Protein AF-0000000079820565 (afdb_homodimer)

Secondary structure (DSSP, 8-state):
--EEEEE--BSSTTHHHHHHHHHHHTTPPP-EEEEEEETTEEEEEEEESSHHHHHHHHHHTT--EEEEE--EEEE--SSTTHHHHHHHHHHHTTPPEEEEEEETTTEEEEEES-HHHHHHHHT-B-/--EEEEE--BS-TTHHHHHHHHHHHTTPPP-EEEEEEETTEEEEEEEESSHHHHHHHHHHTT--EEEEE--EEEE--SSTTHHHHHHHHHHHTTPPEEEEEEETTTEEEEEES-HHHHHHHHT-B-

Solvent-accessible surface area (backbone atoms only — not comparable to full-atom values): 12385 Å² total; per-residue (Å²): 93,48,26,38,33,33,28,56,40,69,59,54,58,39,52,64,13,50,55,25,40,44,31,21,76,68,65,38,48,77,40,25,36,31,34,40,55,59,95,65,25,28,44,34,40,36,32,29,56,48,41,70,62,46,50,53,46,42,47,74,66,70,44,46,72,74,45,74,36,77,50,29,36,32,81,41,63,95,51,48,29,36,60,7,55,58,34,36,56,39,23,76,70,68,40,38,75,45,29,36,24,25,29,62,89,48,22,36,39,31,35,48,82,48,47,70,63,49,20,68,72,70,67,30,51,99,92,48,25,38,34,33,31,56,40,71,60,53,57,41,52,65,12,49,54,26,38,44,30,20,77,69,66,37,48,77,40,26,37,30,35,40,56,58,97,65,27,28,45,35,39,37,31,30,58,49,42,70,63,46,49,52,47,41,48,73,66,69,46,46,73,74,46,76,36,76,48,29,35,32,82,41,65,96,50,47,29,36,59,7,55,57,34,37,56,40,22,76,71,69,38,38,76,45,29,35,24,24,30,62,90,46,22,37,38,32,34,47,84,48,47,71,61,48,20,69,71,69,68,30,52,100

Radius of gyration: 16.86 Å; Cα contacts (8 Å, |Δi|>4): 649; chains: 2; bounding box: 39×44×36 Å

Structure (mmCIF, N/CA/C/O backbone):
data_AF-0000000079820565-model_v1
#
loop_
_entity.id
_entity.type
_entity.pdbx_description
1 polymer 'ACT domain-containing protein'
#
loop_
_atom_site.group_PDB
_atom_site.id
_atom_site.type_symbol
_atom_site.label_atom_id
_atom_site.label_alt_id
_atom_site.label_comp_id
_atom_site.label_asym_id
_atom_site.label_entity_id
_atom_site.label_seq_id
_atom_site.pdbx_PDB_ins_code
_atom_site.Cartn_x
_atom_site.Cartn_y
_atom_site.Cartn_z
_atom_site.occupancy
_atom_site.B_iso_or_equiv
_atom_site.auth_seq_id
_atom_site.auth_comp_id
_atom_site.auth_asym_id
_atom_site.auth_atom_id
_atom_site.pdbx_PDB_model_num
ATOM 1 N N . MET A 1 1 ? -19.625 -4.477 -4.727 1 77.81 1 MET A N 1
ATOM 2 C CA . MET A 1 1 ? -19.109 -3.586 -3.693 1 77.81 1 MET A CA 1
ATOM 3 C C . MET A 1 1 ? -17.625 -3.838 -3.449 1 77.81 1 MET A C 1
ATOM 5 O O . MET A 1 1 ? -17.188 -4.988 -3.398 1 77.81 1 MET A O 1
ATOM 9 N N . HIS A 1 2 ? -16.812 -2.766 -3.336 1 89 2 HIS A N 1
ATOM 10 C CA . HIS A 1 2 ? -15.375 -2.898 -3.109 1 89 2 HIS A CA 1
ATOM 11 C C . HIS A 1 2 ? -15.078 -3.23 -1.652 1 89 2 HIS A C 1
ATOM 13 O O . HIS A 1 2 ? -15.711 -2.688 -0.745 1 89 2 HIS A O 1
ATOM 19 N N . LYS A 1 3 ? -14.312 -4.219 -1.424 1 93.94 3 LYS A N 1
ATOM 20 C CA . LYS A 1 3 ? -13.805 -4.531 -0.091 1 93.94 3 LYS A CA 1
ATOM 21 C C . LYS A 1 3 ? -12.281 -4.629 -0.093 1 93.94 3 LYS A C 1
ATOM 23 O O . LYS A 1 3 ? -11.672 -4.965 -1.112 1 93.94 3 LYS A O 1
ATOM 28 N N . ASP A 1 4 ? -11.734 -4.266 0.993 1 97.25 4 ASP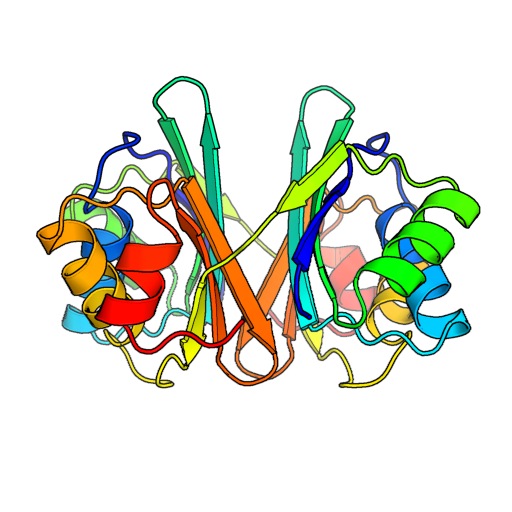 A N 1
ATOM 29 C CA . ASP A 1 4 ? -10.344 -4.605 1.291 1 97.25 4 ASP A CA 1
ATOM 30 C C . ASP A 1 4 ? -10.25 -5.965 1.979 1 97.25 4 ASP A C 1
ATOM 32 O O . ASP A 1 4 ? -10.719 -6.129 3.109 1 97.25 4 ASP A O 1
ATOM 36 N N . PHE A 1 5 ? -9.711 -6.938 1.292 1 98.38 5 PHE A N 1
ATOM 37 C CA . PHE A 1 5 ? -9.453 -8.227 1.926 1 98.38 5 PHE A CA 1
ATOM 38 C C . PHE A 1 5 ? -8.086 -8.234 2.598 1 98.38 5 PHE A C 1
ATOM 40 O O . PHE A 1 5 ? -7.117 -7.707 2.047 1 98.38 5 PHE A O 1
ATOM 47 N N . VAL A 1 6 ? -8 -8.836 3.752 1 98.44 6 VAL A N 1
ATOM 48 C CA . VAL A 1 6 ? -6.738 -9.023 4.461 1 98.44 6 VAL A CA 1
ATOM 49 C C . VAL A 1 6 ? -6.324 -10.492 4.402 1 98.44 6 VAL A C 1
ATOM 51 O O . VAL A 1 6 ? -7.047 -11.367 4.887 1 98.44 6 VAL A O 1
ATOM 54 N N . LEU A 1 7 ? -5.219 -10.734 3.773 1 98.69 7 LEU A N 1
ATOM 55 C CA . LEU A 1 7 ? -4.656 -12.078 3.701 1 98.69 7 LEU A CA 1
ATOM 56 C C . LEU A 1 7 ? -3.432 -12.203 4.605 1 98.69 7 LEU A C 1
ATOM 58 O O . LEU A 1 7 ? -2.635 -11.266 4.707 1 98.69 7 LEU A O 1
ATOM 62 N N . ILE A 1 8 ? -3.266 -13.391 5.199 1 98.44 8 ILE A N 1
ATOM 63 C CA . ILE A 1 8 ? -2.092 -13.648 6.027 1 98.44 8 ILE A CA 1
ATOM 64 C C . ILE A 1 8 ? -1.368 -14.898 5.523 1 98.44 8 ILE A C 1
ATOM 66 O O . ILE A 1 8 ? -1.428 -15.953 6.152 1 98.44 8 ILE A O 1
ATOM 70 N N . PRO A 1 9 ? -0.696 -14.742 4.473 1 98.19 9 PRO A N 1
ATOM 71 C CA . PRO A 1 9 ? 0.025 -15.898 3.924 1 98.19 9 PRO A CA 1
ATOM 72 C C . PRO A 1 9 ? 1.363 -16.141 4.617 1 98.19 9 PRO A C 1
ATOM 74 O O . PRO A 1 9 ? 1.818 -15.305 5.402 1 98.19 9 PRO A O 1
ATOM 77 N N . ASP A 1 10 ? 1.925 -17.344 4.328 1 97.44 10 ASP A N 1
ATOM 78 C CA . ASP A 1 10 ? 3.326 -17.547 4.68 1 97.44 10 ASP A CA 1
ATOM 79 C C . ASP A 1 10 ? 4.234 -16.625 3.865 1 97.44 10 ASP A C 1
ATOM 81 O O . ASP A 1 10 ? 3.908 -16.266 2.734 1 97.44 10 ASP A O 1
ATOM 85 N N . ASP A 1 11 ? 5.293 -16.266 4.5 1 97.56 11 ASP A N 1
ATOM 86 C CA . ASP A 1 11 ? 6.273 -15.406 3.84 1 97.56 11 ASP A CA 1
ATOM 87 C C . ASP A 1 11 ? 7.234 -16.234 2.979 1 97.56 11 ASP A C 1
ATOM 89 O O . ASP A 1 11 ? 8.32 -16.594 3.432 1 97.56 11 ASP A O 1
ATOM 93 N N . GLN A 1 12 ? 6.898 -16.453 1.73 1 96.81 12 GLN A N 1
ATOM 94 C CA . GLN A 1 12 ? 7.688 -17.25 0.792 1 96.81 12 GLN A CA 1
ATOM 95 C C . GLN A 1 12 ? 7.504 -16.75 -0.638 1 96.81 12 GLN A C 1
ATOM 97 O O . GLN A 1 12 ? 6.453 -16.203 -0.98 1 96.81 12 GLN A O 1
ATOM 102 N N . PRO A 1 13 ? 8.5 -16.969 -1.452 1 97.56 13 PRO A N 1
ATOM 103 C CA . PRO A 1 13 ? 8.344 -16.578 -2.857 1 97.56 13 PRO A CA 1
ATOM 104 C C . PRO A 1 13 ? 7.125 -17.234 -3.512 1 97.56 13 PRO A C 1
ATOM 106 O O . PRO A 1 13 ? 6.824 -18.406 -3.248 1 97.56 13 PRO A O 1
ATOM 109 N N . GLY A 1 14 ? 6.371 -16.406 -4.305 1 97.88 14 GLY A N 1
ATOM 110 C CA . GLY A 1 14 ? 5.312 -16.984 -5.109 1 97.88 14 GLY A CA 1
ATOM 111 C C . GLY A 1 14 ? 3.924 -16.656 -4.605 1 97.88 14 GLY A C 1
ATOM 112 O O . GLY A 1 14 ? 2.936 -16.844 -5.32 1 97.88 14 GLY A O 1
ATOM 113 N N . VAL A 1 15 ? 3.809 -16.156 -3.4 1 97.94 15 VAL A N 1
ATOM 114 C CA . VAL A 1 15 ? 2.502 -15.883 -2.809 1 97.94 15 VAL A CA 1
ATOM 115 C C . VAL A 1 15 ? 1.804 -14.773 -3.59 1 97.94 15 VAL A C 1
ATOM 117 O O . VAL A 1 15 ? 0.628 -14.898 -3.943 1 97.94 15 VAL A O 1
ATOM 120 N N . MET A 1 16 ? 2.514 -13.695 -3.891 1 98.5 16 MET A N 1
ATOM 121 C CA . MET A 1 16 ? 1.927 -12.586 -4.641 1 98.5 16 MET A CA 1
ATOM 122 C C . MET A 1 16 ? 1.57 -13.016 -6.059 1 98.5 16 MET A C 1
ATOM 124 O O . MET A 1 16 ? 0.584 -12.539 -6.625 1 98.5 16 MET A O 1
ATOM 128 N N . ALA A 1 17 ? 2.398 -13.859 -6.613 1 98.62 17 ALA A N 1
ATOM 129 C CA . ALA A 1 17 ? 2.078 -14.422 -7.918 1 98.62 17 ALA A CA 1
ATOM 130 C C . ALA A 1 17 ? 0.77 -15.211 -7.871 1 98.62 17 ALA A C 1
ATOM 132 O O . ALA A 1 17 ? -0.096 -1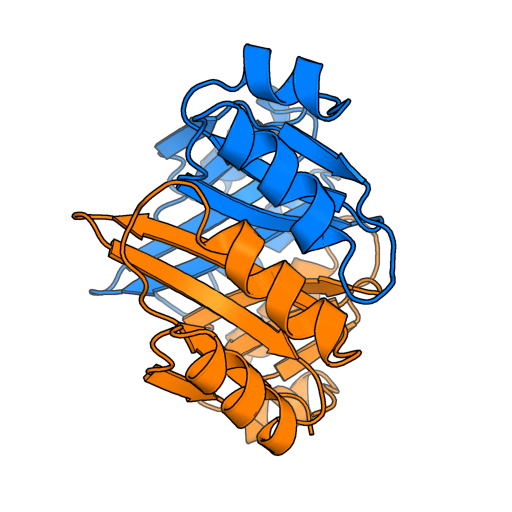5.031 -8.734 1 98.62 17 ALA A O 1
ATOM 133 N N . ARG A 1 18 ? 0.643 -16.047 -6.887 1 98.56 18 ARG A N 1
ATOM 134 C CA . ARG A 1 18 ? -0.561 -16.844 -6.719 1 98.56 18 ARG A CA 1
ATOM 135 C C . ARG A 1 18 ? -1.797 -15.969 -6.574 1 98.56 18 ARG A C 1
ATOM 137 O O . ARG A 1 18 ? -2.838 -16.25 -7.172 1 98.56 18 ARG A O 1
ATOM 144 N N . LEU A 1 19 ? -1.719 -14.93 -5.766 1 98.62 19 LEU A N 1
ATOM 145 C CA . LEU A 1 19 ? -2.803 -13.969 -5.582 1 98.62 19 LEU A CA 1
ATOM 146 C C . LEU A 1 19 ? -3.221 -13.359 -6.914 1 98.62 19 LEU A C 1
ATOM 148 O O . LEU A 1 19 ? -4.398 -13.391 -7.273 1 98.62 19 LEU A O 1
ATOM 152 N N . GLY A 1 20 ? -2.227 -12.812 -7.633 1 98.62 20 GLY A N 1
ATOM 153 C CA . GLY A 1 20 ? -2.523 -12.164 -8.906 1 98.62 20 GLY A CA 1
ATOM 154 C C . GLY A 1 20 ? -3.047 -13.133 -9.953 1 98.62 20 GLY A C 1
ATOM 155 O O . GLY A 1 20 ? -3.951 -12.789 -10.719 1 98.62 20 GLY A O 1
ATOM 156 N N . GLU A 1 21 ? -2.475 -14.281 -10 1 98.69 21 GLU A N 1
ATOM 157 C CA . GLU A 1 21 ? -2.881 -15.297 -10.969 1 98.69 21 GLU A CA 1
ATOM 158 C C . GLU A 1 21 ? -4.301 -15.781 -10.695 1 98.69 21 GLU A C 1
ATOM 160 O O . GLU A 1 21 ? -5.09 -15.977 -11.625 1 98.69 21 GLU A O 1
ATOM 165 N N . ALA A 1 22 ? -4.621 -16.031 -9.461 1 98.62 22 ALA A N 1
ATOM 166 C CA . ALA A 1 22 ? -5.969 -16.453 -9.086 1 98.62 22 ALA A CA 1
ATOM 167 C C . ALA A 1 22 ? -7.004 -15.414 -9.508 1 98.62 22 ALA A C 1
ATOM 169 O O . ALA A 1 22 ? -8.031 -15.75 -10.102 1 98.62 22 ALA A O 1
ATOM 170 N N . CYS A 1 23 ? -6.742 -14.188 -9.211 1 98.31 23 CYS A N 1
ATOM 171 C CA . CYS A 1 23 ? -7.652 -13.117 -9.602 1 98.31 23 CYS A CA 1
ATOM 172 C C . CYS A 1 23 ? -7.758 -13.016 -11.117 1 98.31 23 CYS A C 1
ATOM 174 O O . CYS A 1 23 ? -8.852 -12.867 -11.664 1 98.31 23 CYS A O 1
ATOM 176 N N . GLY A 1 24 ? -6.609 -13.102 -11.758 1 98.31 24 GLY A N 1
ATOM 177 C CA . GLY A 1 24 ? -6.602 -13.055 -13.211 1 98.31 24 GLY A CA 1
ATOM 178 C C . GLY A 1 24 ? -7.445 -14.148 -13.852 1 98.31 24 GLY A C 1
ATOM 179 O O . GLY A 1 24 ? -8.227 -13.875 -14.758 1 98.31 24 GLY A O 1
ATOM 180 N N . ALA A 1 25 ? -7.34 -15.312 -13.414 1 98.44 25 ALA A N 1
ATOM 181 C CA . ALA A 1 25 ? -8.07 -16.453 -13.953 1 98.44 25 ALA A CA 1
ATOM 182 C C . ALA A 1 25 ? -9.578 -16.281 -13.781 1 98.44 25 ALA A C 1
ATOM 184 O O . ALA A 1 25 ? -10.367 -16.797 -14.578 1 98.44 25 ALA A O 1
ATOM 185 N N . ALA A 1 26 ? -9.953 -15.562 -12.758 1 98.12 26 ALA A N 1
ATOM 186 C CA . ALA A 1 26 ? -11.367 -15.336 -12.461 1 98.12 26 ALA A CA 1
ATOM 187 C C . ALA A 1 26 ? -11.844 -14.016 -13.047 1 98.12 26 ALA A C 1
ATOM 189 O O . ALA A 1 26 ? -12.969 -13.578 -12.789 1 98.12 26 ALA A O 1
ATOM 190 N N . ASP A 1 27 ? -10.961 -13.312 -13.75 1 97.81 27 ASP A N 1
ATOM 191 C CA . ASP A 1 27 ? -11.25 -12.023 -14.383 1 97.81 27 ASP A CA 1
ATOM 192 C C . ASP A 1 27 ? -11.562 -10.953 -13.344 1 97.81 27 ASP A C 1
ATOM 194 O O . ASP A 1 27 ? -12.453 -10.133 -13.547 1 97.81 27 ASP A O 1
ATOM 198 N N . ILE A 1 28 ? -10.945 -11.078 -12.25 1 97.06 28 ILE A N 1
ATOM 199 C CA . ILE A 1 28 ? -11.062 -10.078 -11.195 1 97.06 28 ILE A CA 1
ATOM 200 C C . ILE A 1 28 ? -9.883 -9.109 -11.281 1 97.06 28 ILE A C 1
ATOM 202 O O . ILE A 1 28 ? -8.719 -9.531 -11.273 1 97.06 28 ILE A O 1
ATOM 206 N N . SER A 1 29 ? -10.133 -7.863 -11.422 1 96.38 29 SER A N 1
ATOM 207 C CA . SER A 1 29 ? -9.086 -6.844 -11.445 1 96.38 29 SER A CA 1
ATOM 208 C C . SER A 1 29 ? -8.719 -6.398 -10.039 1 96.38 29 SER A C 1
ATOM 210 O O . SER A 1 29 ? -9.57 -5.93 -9.281 1 96.38 29 SER A O 1
ATOM 212 N N . ILE A 1 30 ? -7.473 -6.559 -9.711 1 97.56 30 ILE A N 1
ATOM 213 C CA . ILE A 1 30 ? -6.961 -6.008 -8.461 1 97.56 30 ILE A CA 1
ATOM 214 C C . ILE A 1 30 ? -6.789 -4.496 -8.594 1 97.56 30 ILE A C 1
ATOM 216 O O . ILE A 1 30 ? -6.098 -4.02 -9.492 1 97.56 30 ILE A O 1
ATOM 220 N N . GLU A 1 31 ? -7.375 -3.766 -7.73 1 96.94 31 GLU A N 1
ATOM 221 C CA . GLU A 1 31 ? -7.387 -2.314 -7.883 1 96.94 31 GLU A CA 1
ATOM 222 C C . GLU A 1 31 ? -6.398 -1.651 -6.93 1 96.94 31 GLU A C 1
ATOM 224 O O . GLU A 1 31 ? -6.035 -0.487 -7.113 1 96.94 31 GLU A O 1
ATOM 229 N N . GLY A 1 32 ? -6.027 -2.283 -5.895 1 97.81 32 GLY A N 1
ATOM 230 C CA . GLY A 1 32 ? -5.055 -1.802 -4.926 1 97.81 32 GLY A CA 1
ATOM 231 C C . GLY A 1 32 ? -4.414 -2.916 -4.117 1 97.81 32 GLY A C 1
ATOM 232 O O . GLY A 1 32 ? -5.07 -3.908 -3.793 1 97.81 32 GLY A O 1
ATOM 233 N N . ILE A 1 33 ? -3.186 -2.725 -3.805 1 98.38 33 ILE A N 1
ATOM 234 C CA . ILE A 1 33 ? -2.471 -3.725 -3.02 1 98.38 33 ILE A CA 1
ATOM 235 C C . ILE A 1 33 ? -1.543 -3.033 -2.023 1 98.38 33 ILE A C 1
ATOM 237 O O . ILE A 1 33 ? -0.977 -1.979 -2.32 1 98.38 33 ILE A O 1
ATOM 241 N N . SER A 1 34 ? -1.43 -3.467 -0.913 1 98.75 34 SER A N 1
ATOM 242 C CA . SER A 1 34 ? -0.419 -3.17 0.097 1 98.75 34 SER A CA 1
ATOM 243 C C . SER A 1 34 ? 0.021 -4.434 0.828 1 98.75 34 SER A C 1
ATOM 245 O O . SER A 1 34 ? -0.803 -5.133 1.418 1 98.75 34 SER A O 1
ATOM 247 N N . ALA A 1 35 ? 1.24 -4.758 0.789 1 98.69 35 ALA A N 1
ATOM 248 C CA . ALA A 1 35 ? 1.732 -6.004 1.375 1 98.69 35 ALA A CA 1
ATOM 249 C C . ALA A 1 35 ? 3.029 -5.77 2.145 1 98.69 35 ALA A C 1
ATOM 251 O O . ALA A 1 35 ? 3.873 -4.973 1.726 1 98.69 35 ALA A O 1
ATOM 252 N N . PHE A 1 36 ? 3.195 -6.418 3.18 1 97.69 36 PHE A N 1
ATOM 253 C CA . PHE A 1 36 ? 4.43 -6.41 3.957 1 97.69 36 PHE A CA 1
ATOM 254 C C . PHE A 1 36 ? 4.641 -7.75 4.656 1 97.69 36 PHE A C 1
ATOM 256 O O . PHE A 1 36 ? 3.691 -8.516 4.832 1 97.69 36 PHE A O 1
ATOM 263 N N . THR A 1 37 ? 5.852 -8.016 5.004 1 97.06 37 THR A N 1
ATOM 264 C CA . THR A 1 37 ? 6.184 -9.258 5.691 1 97.06 37 THR A CA 1
ATOM 265 C C . THR A 1 37 ? 6.828 -8.969 7.047 1 97.06 37 THR A C 1
ATOM 267 O O . THR A 1 37 ? 7.359 -7.879 7.27 1 97.06 37 THR A O 1
ATOM 270 N N . GLY A 1 38 ? 6.672 -9.883 7.922 1 93.81 38 GLY A N 1
ATOM 271 C CA . GLY A 1 38 ? 7.297 -9.891 9.234 1 93.81 38 GLY A CA 1
ATOM 272 C C . GLY A 1 38 ? 7.086 -11.195 9.984 1 93.81 38 GLY A C 1
ATOM 273 O O . GLY A 1 38 ? 6.016 -11.805 9.891 1 93.81 38 GLY A O 1
ATOM 274 N N . GLN A 1 39 ? 8.164 -11.672 10.641 1 93.44 39 GLN A N 1
ATOM 275 C CA . GLN A 1 39 ? 8.109 -12.844 11.508 1 93.44 39 GLN A CA 1
ATOM 276 C C . GLN A 1 39 ? 7.617 -14.07 10.742 1 93.44 39 GLN A C 1
ATOM 278 O O . GLN A 1 39 ? 6.746 -14.797 11.227 1 93.44 39 GLN A O 1
ATOM 283 N N . GLY A 1 40 ? 7.938 -14.211 9.578 1 95.94 40 GLY A N 1
ATOM 284 C CA . GLY A 1 40 ? 7.668 -15.391 8.773 1 95.94 40 GLY A CA 1
ATOM 285 C C . GLY A 1 40 ? 6.289 -15.383 8.133 1 95.94 40 GLY A C 1
ATOM 286 O O . GLY A 1 40 ? 5.891 -16.359 7.492 1 95.94 40 GLY A O 1
ATOM 287 N N . LYS A 1 41 ? 5.543 -14.328 8.336 1 97.75 41 LYS A N 1
ATOM 288 C CA . LYS A 1 41 ? 4.23 -14.172 7.715 1 97.75 41 LYS A CA 1
ATOM 289 C C . LYS A 1 41 ? 4.168 -12.906 6.867 1 97.75 41 LYS A C 1
ATOM 291 O O . LYS A 1 41 ? 5.012 -12.016 7.004 1 97.75 41 LYS A O 1
ATOM 296 N N . GLY A 1 42 ? 3.225 -12.898 5.977 1 97.62 42 GLY A N 1
ATOM 297 C CA . GLY A 1 42 ? 2.836 -11.688 5.277 1 97.62 42 GLY A CA 1
ATOM 298 C C . GLY A 1 42 ? 1.48 -11.156 5.711 1 97.62 42 GLY A C 1
ATOM 299 O O . GLY A 1 42 ? 0.692 -11.883 6.32 1 97.62 42 GLY A O 1
ATOM 300 N N . VAL A 1 43 ? 1.26 -9.922 5.551 1 98.12 43 VAL A N 1
ATOM 301 C CA . VAL A 1 43 ? -0.062 -9.305 5.566 1 98.12 43 VAL A CA 1
ATOM 302 C C . VAL A 1 43 ? -0.315 -8.594 4.238 1 98.12 43 VAL A C 1
ATOM 304 O O . VAL A 1 43 ? 0.454 -7.711 3.844 1 98.12 43 VAL A O 1
ATOM 307 N N . VAL A 1 44 ? -1.354 -9 3.543 1 98.69 44 VAL A N 1
ATOM 308 C CA . VAL A 1 44 ? -1.661 -8.445 2.232 1 98.69 44 VAL A CA 1
ATOM 309 C C . VAL A 1 44 ? -3.068 -7.848 2.24 1 98.69 44 VAL A C 1
ATOM 311 O O . VAL A 1 44 ? -4.039 -8.547 2.537 1 98.69 44 VAL A O 1
ATOM 314 N N . HIS A 1 45 ? -3.135 -6.586 1.974 1 98.62 45 HIS A N 1
ATOM 315 C CA . HIS A 1 45 ? -4.395 -5.914 1.687 1 98.62 45 HIS A CA 1
ATOM 316 C C . HIS A 1 45 ? -4.648 -5.832 0.184 1 98.62 45 HIS A C 1
ATOM 318 O O . HIS A 1 45 ? -3.764 -5.434 -0.577 1 98.62 45 HIS A O 1
ATOM 324 N N . VAL A 1 46 ? -5.754 -6.219 -0.216 1 98.44 46 VAL A N 1
ATOM 325 C CA . VAL A 1 46 ? -6.09 -6.172 -1.636 1 98.44 46 VAL A CA 1
ATOM 326 C C . VAL A 1 46 ? -7.492 -5.605 -1.817 1 98.44 46 VAL A C 1
ATOM 328 O O . VAL A 1 46 ? -8.43 -6.02 -1.132 1 98.44 46 VAL A O 1
ATOM 331 N N . LEU A 1 47 ? -7.609 -4.621 -2.645 1 97.75 47 LEU A N 1
ATOM 332 C CA . LEU A 1 47 ? -8.898 -4.035 -2.998 1 97.75 47 LEU A CA 1
ATOM 333 C C . LEU A 1 47 ? -9.438 -4.648 -4.285 1 97.75 47 LEU A C 1
ATOM 335 O O . LEU A 1 47 ? -8.805 -4.543 -5.34 1 97.75 47 LEU A O 1
ATOM 339 N N . VAL A 1 48 ? -10.469 -5.262 -4.211 1 96 48 VAL A N 1
ATOM 340 C CA . VAL A 1 48 ? -11.078 -5.91 -5.371 1 96 48 VAL A CA 1
ATOM 341 C C . VAL A 1 48 ? -12.57 -5.582 -5.426 1 96 48 VAL A C 1
ATOM 343 O O . VAL A 1 48 ? -13.195 -5.328 -4.395 1 96 48 VAL A O 1
ATOM 346 N N . PRO A 1 49 ? -13.031 -5.586 -6.66 1 92.25 49 PRO A N 1
ATOM 347 C CA . PRO A 1 49 ? -14.484 -5.527 -6.785 1 92.25 49 PRO A CA 1
ATOM 348 C C . PRO A 1 49 ? -15.156 -6.875 -6.523 1 92.25 49 PRO A C 1
ATOM 350 O O . PRO A 1 49 ? -14.469 -7.883 -6.328 1 92.25 49 PRO A O 1
ATOM 353 N N . ASP A 1 50 ? -16.484 -6.918 -6.508 1 89.62 50 ASP A N 1
ATOM 354 C CA . ASP A 1 50 ? -17.25 -8.148 -6.406 1 89.62 50 ASP A CA 1
ATOM 355 C C . ASP A 1 50 ? -16.766 -9.008 -5.238 1 89.62 50 ASP A C 1
ATOM 357 O O . ASP A 1 50 ? -16.391 -10.164 -5.43 1 89.62 50 ASP A O 1
ATOM 361 N N . ALA A 1 51 ? -16.844 -8.484 -4.117 1 92.5 51 ALA A N 1
ATOM 362 C CA . ALA A 1 51 ? -16.25 -9.016 -2.893 1 92.5 51 ALA A CA 1
ATOM 363 C C . ALA A 1 51 ? -16.609 -10.484 -2.703 1 92.5 51 ALA A C 1
ATOM 365 O O . ALA A 1 51 ? -15.758 -11.297 -2.342 1 92.5 51 ALA A O 1
ATOM 366 N N . GLU A 1 52 ? -17.859 -10.898 -2.979 1 94.25 52 GLU A N 1
ATOM 367 C CA . GLU A 1 52 ? -18.266 -12.281 -2.754 1 94.25 52 GLU A CA 1
ATOM 368 C C . GLU A 1 52 ? -17.547 -13.234 -3.697 1 94.25 52 GLU A C 1
ATOM 370 O O . GLU A 1 52 ? -17 -14.258 -3.264 1 94.25 52 GLU A O 1
ATOM 375 N N . HIS A 1 53 ? -17.578 -12.914 -4.918 1 96.5 53 HIS A N 1
ATOM 376 C CA . HIS A 1 53 ? -16.859 -13.727 -5.891 1 96.5 53 HIS A CA 1
ATOM 377 C C . HIS A 1 53 ? -15.367 -13.766 -5.59 1 96.5 53 HIS A C 1
ATOM 379 O O . HIS A 1 53 ? -14.742 -14.82 -5.652 1 96.5 53 HIS A O 1
ATOM 385 N N . ALA A 1 54 ? -14.797 -12.633 -5.223 1 97.25 54 ALA A N 1
ATOM 386 C CA . ALA A 1 54 ? -13.367 -12.539 -4.926 1 97.25 54 ALA A CA 1
ATOM 387 C C . ALA A 1 54 ? -13 -13.422 -3.738 1 97.25 54 ALA A C 1
ATOM 389 O O . ALA A 1 54 ? -11.953 -14.078 -3.748 1 97.25 54 ALA A O 1
ATOM 390 N N . LEU A 1 55 ? -13.836 -13.43 -2.727 1 97.44 55 LEU A N 1
ATOM 391 C CA . LEU A 1 55 ? -13.57 -14.25 -1.549 1 97.44 55 LEU A CA 1
ATOM 392 C C . LEU A 1 55 ? -13.438 -15.719 -1.926 1 97.44 55 LEU A C 1
ATOM 394 O O . LEU A 1 55 ? -12.484 -16.391 -1.511 1 97.44 55 LEU A O 1
ATOM 398 N N . THR A 1 56 ? -14.375 -16.172 -2.715 1 97.88 56 THR A N 1
ATOM 399 C CA . THR A 1 56 ? -14.359 -17.562 -3.143 1 97.88 56 THR A CA 1
ATOM 400 C C . THR A 1 56 ? -13.094 -17.875 -3.936 1 97.88 56 THR A C 1
ATOM 402 O O . THR A 1 56 ? -12.445 -18.906 -3.705 1 97.88 56 THR A O 1
ATOM 405 N N . VAL A 1 57 ? -12.734 -17.016 -4.812 1 98.31 57 VAL A N 1
ATOM 406 C CA . VAL A 1 57 ? -11.562 -17.188 -5.668 1 98.31 57 VAL A CA 1
ATOM 407 C C . VAL A 1 57 ? -10.297 -17.234 -4.816 1 98.31 57 VAL A C 1
ATOM 409 O O . VAL A 1 57 ? -9.445 -18.094 -5.012 1 98.31 57 VAL A O 1
ATOM 412 N N . LEU A 1 58 ? -10.117 -16.328 -3.816 1 98.19 58 LEU A N 1
ATOM 413 C CA . LEU A 1 58 ? -8.938 -16.25 -2.961 1 98.19 58 LEU A CA 1
ATOM 414 C C . LEU A 1 58 ? -8.82 -17.484 -2.08 1 98.19 58 LEU A C 1
ATOM 416 O O . LEU A 1 58 ? -7.73 -18.062 -1.936 1 98.19 58 LEU A O 1
ATOM 420 N N . GLU A 1 59 ? -9.961 -17.906 -1.557 1 97.94 59 GLU A N 1
ATOM 421 C CA . GLU A 1 59 ? -9.961 -19.094 -0.705 1 97.94 59 GLU A CA 1
ATOM 422 C C . GLU A 1 59 ? -9.641 -20.359 -1.507 1 97.94 59 GLU A C 1
ATOM 424 O O . GLU A 1 59 ? -8.883 -21.219 -1.047 1 97.94 59 GLU A O 1
ATOM 429 N N . ASP A 1 60 ? -10.211 -20.453 -2.656 1 98.12 60 ASP A N 1
ATOM 430 C CA . ASP A 1 60 ? -9.945 -21.609 -3.52 1 98.12 60 ASP A CA 1
ATOM 431 C C . ASP A 1 60 ? -8.477 -21.656 -3.924 1 98.12 60 ASP A C 1
ATOM 433 O O . ASP A 1 60 ? -7.934 -22.734 -4.168 1 98.12 60 ASP A O 1
ATOM 437 N N . ALA A 1 61 ? -7.84 -20.5 -3.982 1 98 61 ALA A N 1
ATOM 438 C CA . ALA A 1 61 ? -6.43 -20.406 -4.355 1 98 61 ALA A CA 1
ATOM 439 C C . ALA A 1 61 ? -5.527 -20.75 -3.17 1 98 61 ALA A C 1
ATOM 441 O O . ALA A 1 61 ? -4.301 -20.703 -3.285 1 98 61 ALA A O 1
ATOM 442 N N . GLY A 1 62 ? -6.137 -21.016 -2.035 1 97.62 62 GLY A N 1
ATOM 443 C CA . GLY A 1 62 ? -5.375 -21.391 -0.857 1 97.62 62 GLY A CA 1
ATOM 444 C C . GLY A 1 62 ? -4.836 -20.203 -0.086 1 97.62 62 GLY A C 1
ATOM 445 O O . GLY A 1 62 ? -3.873 -20.344 0.676 1 97.62 62 GLY A O 1
ATOM 446 N N . LEU A 1 63 ? -5.371 -19.062 -0.364 1 97.69 63 LEU A N 1
ATOM 447 C CA . LEU A 1 63 ? -4.961 -17.875 0.37 1 97.69 63 LEU A CA 1
ATOM 448 C C . LEU A 1 63 ? -5.805 -17.688 1.625 1 97.69 63 LEU A C 1
ATOM 450 O O . LEU A 1 63 ? -7.023 -17.875 1.59 1 97.69 63 LEU A O 1
ATOM 454 N N . ASP A 1 64 ? -5.18 -17.438 2.719 1 97.56 64 ASP A N 1
ATOM 455 C CA . ASP A 1 64 ? -5.824 -17.297 4.02 1 97.56 64 ASP A CA 1
ATOM 456 C C . ASP A 1 64 ? -6.434 -15.914 4.191 1 97.56 64 ASP A C 1
ATOM 458 O O . ASP A 1 64 ? -5.758 -14.984 4.645 1 97.56 64 ASP A O 1
ATOM 462 N N . VAL A 1 65 ? -7.727 -15.773 3.898 1 98.12 65 VAL A N 1
ATOM 463 C CA . VAL A 1 65 ? -8.438 -14.508 4.027 1 98.12 65 VAL A CA 1
ATOM 464 C C . VAL A 1 65 ? -8.914 -14.32 5.465 1 98.12 65 VAL A C 1
ATOM 466 O O . VAL A 1 65 ? -9.688 -15.125 5.98 1 98.12 65 VAL A O 1
ATOM 469 N N . ARG A 1 66 ? -8.531 -13.203 6.062 1 98.06 66 ARG A N 1
ATOM 470 C CA . ARG A 1 66 ? -8.812 -13.023 7.48 1 98.06 66 ARG A CA 1
ATOM 471 C C . ARG A 1 66 ? -9.914 -11.984 7.688 1 98.06 66 ARG A C 1
ATOM 473 O O . ARG A 1 66 ? -10.586 -11.977 8.727 1 98.06 66 ARG A O 1
ATOM 480 N N . ALA A 1 67 ? -10.102 -11.109 6.777 1 97.06 67 ALA A N 1
ATOM 481 C CA . ALA A 1 67 ? -11.102 -10.062 6.945 1 97.06 67 ALA A CA 1
ATOM 482 C C . ALA A 1 67 ? -11.5 -9.461 5.602 1 97.06 67 ALA A C 1
ATOM 484 O O . ALA A 1 67 ? -10.719 -9.5 4.645 1 97.06 67 ALA A O 1
ATOM 485 N N . ALA A 1 68 ? -12.656 -9.023 5.473 1 96.56 68 ALA A N 1
ATOM 486 C CA . ALA A 1 68 ? -13.18 -8.148 4.426 1 96.56 68 ALA A CA 1
ATOM 487 C C . ALA A 1 68 ? -13.688 -6.836 5.012 1 96.56 68 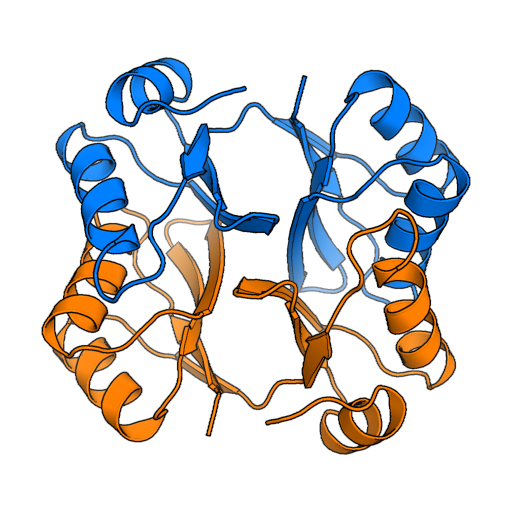ALA A C 1
ATOM 489 O O . ALA A 1 68 ? -14.719 -6.812 5.691 1 96.56 68 ALA A O 1
ATOM 490 N N . ARG A 1 69 ? -13 -5.809 4.711 1 95.88 69 ARG A N 1
ATOM 491 C CA . ARG A 1 69 ? -13.281 -4.566 5.418 1 95.88 69 ARG A CA 1
ATOM 492 C C . ARG A 1 69 ? -13.93 -3.543 4.488 1 95.88 69 ARG A C 1
ATOM 494 O O . ARG A 1 69 ? -13.594 -3.48 3.301 1 95.88 69 ARG A O 1
ATOM 501 N N . ASP A 1 70 ? -14.781 -2.746 5.148 1 94.88 70 ASP A N 1
ATOM 502 C CA . ASP A 1 70 ? -15.219 -1.525 4.48 1 94.88 70 ASP A CA 1
ATOM 503 C C . ASP A 1 70 ? -14.125 -0.466 4.488 1 94.88 70 ASP A C 1
ATOM 505 O O . ASP A 1 70 ? -13.406 -0.317 5.48 1 94.88 70 ASP A O 1
ATOM 509 N N . VAL A 1 71 ? -14.055 0.219 3.379 1 96.75 71 VAL A N 1
ATOM 510 C CA . VAL A 1 71 ? -12.977 1.19 3.252 1 96.75 71 VAL A CA 1
ATOM 511 C C . VAL A 1 71 ? -13.531 2.512 2.723 1 96.75 71 VAL A C 1
ATOM 513 O O . VAL A 1 71 ? -14.672 2.574 2.258 1 96.75 71 VAL A O 1
ATOM 516 N N . VAL A 1 72 ? -12.758 3.551 2.904 1 96.88 72 VAL A N 1
ATOM 517 C CA . VAL A 1 72 ? -12.93 4.816 2.195 1 96.88 72 VAL A CA 1
ATOM 518 C C . VAL A 1 72 ? -12.039 4.836 0.956 1 96.88 72 VAL A C 1
ATOM 520 O O . VAL A 1 72 ? -10.828 4.625 1.051 1 96.88 72 VAL A O 1
ATOM 523 N N . VAL A 1 73 ? -12.602 4.984 -0.182 1 97 73 VAL A N 1
ATOM 524 C CA . VAL A 1 73 ? -11.844 5.16 -1.415 1 97 73 VAL A CA 1
ATOM 525 C C . VAL A 1 73 ? -12.078 6.562 -1.971 1 97 73 VAL A C 1
ATOM 527 O O . VAL A 1 73 ? -13.219 6.949 -2.244 1 97 73 VAL A O 1
ATOM 530 N N . VAL A 1 74 ? -10.977 7.273 -2.109 1 96.94 74 VAL A N 1
ATOM 531 C CA . VAL A 1 74 ? -11.125 8.672 -2.51 1 96.94 74 VAL A CA 1
ATOM 532 C C . VAL A 1 74 ? -10.172 8.977 -3.668 1 96.94 74 VAL A C 1
ATOM 534 O O . VAL A 1 74 ? -9.086 8.406 -3.756 1 96.94 74 VAL A O 1
ATOM 537 N N . ASP A 1 75 ? -10.609 9.867 -4.562 1 96.31 75 ASP A N 1
ATOM 538 C CA . ASP A 1 75 ? -9.727 10.375 -5.609 1 96.31 75 ASP A CA 1
ATOM 539 C C . ASP A 1 75 ? -8.695 11.344 -5.039 1 96.31 75 ASP A C 1
ATOM 541 O O . ASP A 1 75 ? -9.047 12.242 -4.262 1 96.31 75 ASP A O 1
ATOM 545 N N . ILE A 1 76 ? -7.48 11.117 -5.391 1 96.75 76 ILE A N 1
ATOM 546 C CA . ILE A 1 76 ? -6.422 12.039 -5 1 96.75 76 ILE A CA 1
ATOM 547 C C . ILE A 1 76 ? -5.84 12.711 -6.242 1 96.75 76 ILE A C 1
ATOM 549 O O . ILE A 1 76 ? -5.375 12.031 -7.16 1 96.75 76 ILE A O 1
ATOM 553 N N . ALA A 1 77 ? -5.879 14.023 -6.258 1 95.81 77 ALA A N 1
ATOM 554 C CA . ALA A 1 77 ? -5.281 14.758 -7.367 1 95.81 77 ALA A CA 1
ATOM 555 C C . ALA A 1 77 ? -3.785 14.469 -7.477 1 95.81 77 ALA A C 1
ATOM 557 O O . ALA A 1 77 ? -3.111 14.266 -6.461 1 95.81 77 ALA A O 1
ATOM 558 N N . ASP A 1 78 ? -3.301 14.477 -8.727 1 93.81 78 ASP A N 1
ATOM 559 C CA . ASP A 1 78 ? -1.885 14.211 -8.961 1 93.81 78 ASP A CA 1
ATOM 560 C C . ASP A 1 78 ? -1.062 15.492 -8.852 1 93.81 78 ASP A C 1
ATOM 562 O O . ASP A 1 78 ? -0.553 16 -9.852 1 93.81 78 ASP A O 1
ATOM 566 N N . ARG A 1 79 ? -0.888 15.992 -7.738 1 96.56 79 ARG A N 1
ATOM 567 C CA . ARG A 1 79 ? -0.094 17.188 -7.434 1 96.56 79 ARG A CA 1
ATOM 568 C C . ARG A 1 79 ? 0.404 17.156 -5.992 1 96.56 79 ARG A C 1
ATOM 570 O O . ARG A 1 79 ? -0.261 16.594 -5.113 1 96.56 79 ARG A O 1
ATOM 577 N N . PRO A 1 80 ? 1.5 17.812 -5.75 1 97.5 80 PRO A N 1
ATOM 578 C CA . PRO A 1 80 ? 2.012 17.859 -4.379 1 97.5 80 PRO A CA 1
ATOM 579 C C . PRO A 1 80 ? 0.998 18.422 -3.389 1 97.5 80 PRO A C 1
ATOM 581 O O . PRO A 1 80 ? 0.348 19.438 -3.678 1 97.5 80 PRO A O 1
ATOM 584 N N . GLY A 1 81 ? 0.792 17.75 -2.297 1 98.06 81 GLY A N 1
ATOM 585 C CA . GLY A 1 81 ? -0.036 18.266 -1.22 1 98.06 81 GLY A CA 1
ATOM 586 C C . GLY A 1 81 ? -1.456 17.734 -1.247 1 98.06 81 GLY A C 1
ATOM 587 O O . G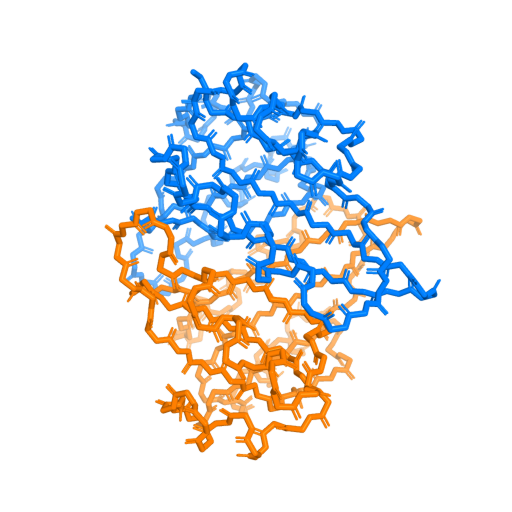LY A 1 81 ? -2.193 17.875 -0.269 1 98.06 81 GLY A O 1
ATOM 588 N N . ALA A 1 82 ? -1.877 17.109 -2.316 1 98 82 ALA A N 1
ATOM 589 C CA . ALA A 1 82 ? -3.254 16.656 -2.482 1 98 82 ALA A CA 1
ATOM 590 C C . ALA A 1 82 ? -3.625 15.633 -1.412 1 98 82 ALA A C 1
ATOM 592 O O . ALA A 1 82 ? -4.68 15.742 -0.779 1 98 82 ALA A O 1
ATOM 593 N N . MET A 1 83 ? -2.836 14.664 -1.185 1 97.94 83 MET A N 1
ATOM 594 C CA . MET A 1 83 ? -3.105 13.664 -0.162 1 97.94 83 MET A CA 1
ATOM 595 C C . MET A 1 83 ? -3.209 14.305 1.218 1 97.94 83 MET A C 1
ATOM 597 O O . MET A 1 83 ? -4.086 13.945 2.008 1 97.94 83 MET A O 1
ATOM 601 N N . GLY A 1 84 ? -2.26 15.219 1.483 1 98.5 84 GLY A N 1
ATOM 602 C CA . GLY A 1 84 ? -2.273 15.914 2.764 1 98.5 84 GLY A CA 1
ATOM 603 C C . GLY A 1 84 ? -3.582 16.625 3.043 1 98.5 84 GLY A C 1
ATOM 604 O O . GLY A 1 84 ? -4.086 16.594 4.168 1 98.5 84 GLY A O 1
ATOM 605 N N . GLU A 1 85 ? -4.113 17.234 2.029 1 98.12 85 GLU A N 1
ATOM 606 C CA . GLU A 1 85 ? -5.367 17.969 2.162 1 98.12 85 GLU A CA 1
ATOM 607 C C . GLU A 1 85 ? -6.512 17.031 2.561 1 98.12 85 GLU A C 1
ATOM 609 O O . GLU A 1 85 ? -7.293 17.344 3.457 1 98.12 85 GLU A O 1
ATOM 614 N N . ILE A 1 86 ? -6.641 15.898 1.947 1 98.06 86 ILE A N 1
ATOM 615 C CA . ILE A 1 86 ? -7.695 14.93 2.236 1 98.06 86 ILE A CA 1
ATOM 616 C C . ILE A 1 86 ? -7.508 14.367 3.643 1 98.06 86 ILE A C 1
ATOM 618 O O . ILE A 1 86 ? -8.461 14.281 4.418 1 98.06 86 ILE A O 1
ATOM 622 N N . CYS A 1 87 ? -6.273 14.031 4.004 1 98.5 87 CYS A N 1
ATOM 623 C CA . CYS A 1 87 ? -5.996 13.43 5.305 1 98.5 87 CYS A CA 1
ATOM 624 C C . CYS A 1 87 ? -6.188 14.438 6.43 1 98.5 87 CYS A C 1
ATOM 626 O O . CYS A 1 87 ? -6.562 14.07 7.543 1 98.5 87 CYS A O 1
ATOM 628 N N . ARG A 1 88 ? -5.922 15.703 6.086 1 98.5 88 ARG A N 1
ATOM 629 C CA . ARG A 1 88 ? -6.168 16.75 7.074 1 98.5 88 ARG A CA 1
ATOM 630 C C . ARG A 1 88 ? -7.652 16.844 7.418 1 98.5 88 ARG A C 1
ATOM 632 O O . ARG A 1 88 ? -8.016 16.969 8.586 1 98.5 88 ARG A O 1
ATOM 639 N N . LYS A 1 89 ? -8.523 16.766 6.41 1 98.25 89 LYS A N 1
ATOM 640 C CA . LYS A 1 89 ? -9.953 16.766 6.668 1 98.25 89 LYS A CA 1
ATOM 641 C C . LYS A 1 89 ? -10.352 15.609 7.586 1 98.25 89 LYS A C 1
ATOM 643 O O . LYS A 1 89 ? -11.133 15.789 8.516 1 98.25 89 LYS A O 1
ATOM 648 N N . ILE A 1 90 ? -9.844 14.484 7.371 1 98.25 90 ILE A N 1
ATOM 649 C CA . ILE A 1 90 ? -10.133 13.297 8.164 1 98.25 90 ILE A CA 1
ATOM 650 C C . ILE A 1 90 ? -9.633 13.492 9.594 1 98.25 90 ILE A C 1
ATOM 652 O O . ILE A 1 90 ? -10.359 13.211 10.547 1 98.25 90 ILE A O 1
ATOM 656 N N . ALA A 1 91 ? -8.43 14.031 9.664 1 98.25 91 ALA A N 1
ATOM 657 C CA . ALA A 1 91 ? -7.812 14.258 10.969 1 98.25 91 ALA A CA 1
ATOM 658 C C . ALA A 1 91 ? -8.609 15.281 11.773 1 98.25 91 ALA A C 1
ATOM 660 O O . ALA A 1 91 ? -8.82 15.109 12.977 1 98.25 91 ALA A O 1
ATOM 661 N N . ASP A 1 92 ? -8.992 16.312 11.117 1 98.31 92 ASP A N 1
ATOM 662 C CA . ASP A 1 92 ? -9.719 17.391 11.789 1 98.31 92 ASP A CA 1
ATOM 663 C C . ASP A 1 92 ? -11.055 16.906 12.336 1 98.31 92 ASP A C 1
ATOM 665 O O . ASP A 1 92 ? -11.594 17.5 13.273 1 98.31 92 ASP A O 1
ATOM 669 N N . ALA A 1 93 ? -11.555 15.852 11.781 1 98 93 ALA A N 1
ATOM 670 C CA . ALA A 1 93 ? -12.797 15.25 12.258 1 98 93 ALA A CA 1
ATOM 671 C C . ALA A 1 93 ? -12.523 14.258 13.391 1 98 93 ALA A C 1
ATOM 673 O O . ALA A 1 93 ? -13.453 13.633 13.914 1 98 93 ALA A O 1
ATOM 674 N N . GLY A 1 94 ? -11.242 14.078 13.727 1 97.75 94 GLY A N 1
ATOM 675 C CA . GLY A 1 94 ? -10.875 13.172 14.805 1 97.75 94 GLY A CA 1
ATOM 676 C C . GLY A 1 94 ? -10.844 11.719 14.375 1 97.75 94 GLY A C 1
ATOM 677 O O . GLY A 1 94 ? -10.852 10.82 15.219 1 97.75 94 GLY A O 1
ATOM 678 N N . ILE A 1 95 ? -10.906 11.461 13.148 1 98.06 95 ILE A N 1
ATOM 679 C CA . ILE A 1 95 ? -10.898 10.109 12.609 1 98.06 95 ILE A CA 1
ATOM 680 C C . ILE A 1 95 ? -9.453 9.664 12.367 1 98.06 95 ILE A C 1
ATOM 682 O O . ILE A 1 95 ? -8.648 10.414 11.82 1 98.06 95 ILE A O 1
ATOM 686 N N . ASN A 1 96 ? -9.086 8.5 12.867 1 98.12 96 ASN A N 1
ATOM 687 C CA . ASN A 1 96 ? -7.75 7.953 12.68 1 98.12 96 ASN A CA 1
ATOM 688 C C . ASN A 1 96 ? -7.684 7.023 11.477 1 98.12 96 ASN A C 1
ATOM 690 O O . ASN A 1 96 ? -8.609 6.242 11.234 1 98.12 96 ASN A O 1
ATOM 694 N N . ILE A 1 97 ? -6.637 7.102 10.719 1 98.31 97 ILE A N 1
ATOM 695 C CA . ILE A 1 97 ? -6.355 6.195 9.609 1 98.31 97 ILE A CA 1
ATOM 696 C C . ILE A 1 97 ? -5.516 5.02 10.109 1 98.31 97 ILE A C 1
ATOM 698 O O . ILE A 1 97 ? -4.383 5.203 10.555 1 98.31 97 ILE A O 1
ATOM 702 N N . GLU A 1 98 ? -6.039 3.871 10.008 1 97.69 98 GLU A N 1
ATOM 703 C CA . GLU A 1 98 ? -5.379 2.658 10.477 1 97.69 98 GLU A CA 1
ATOM 704 C C . GLU A 1 98 ? -4.527 2.027 9.383 1 97.69 98 GLU A C 1
ATOM 706 O O . GLU A 1 98 ? -3.488 1.424 9.664 1 97.69 98 GLU A O 1
ATOM 711 N N . GLN A 1 99 ? -5 2.082 8.164 1 98.25 99 GLN A N 1
ATOM 712 C CA . GLN A 1 99 ? -4.297 1.609 6.977 1 98.25 99 GLN A CA 1
ATOM 713 C C . GLN A 1 99 ? -4.613 2.484 5.766 1 98.25 99 GLN A C 1
ATOM 715 O O . GLN A 1 99 ? -5.723 3.012 5.648 1 98.25 99 GLN A O 1
ATOM 720 N N . ALA A 1 100 ? -3.623 2.588 4.891 1 98.69 100 ALA A N 1
ATOM 721 C CA . ALA A 1 100 ? -3.834 3.344 3.656 1 98.69 100 ALA A CA 1
ATOM 722 C C . ALA A 1 100 ? -2.889 2.871 2.557 1 98.69 100 ALA A C 1
ATOM 724 O O . ALA A 1 100 ? -1.738 2.518 2.828 1 98.69 100 ALA A O 1
ATOM 725 N N . TYR A 1 101 ? -3.305 2.916 1.363 1 98.62 101 TYR A N 1
ATOM 726 C CA . TYR A 1 101 ? -2.496 2.605 0.19 1 98.62 101 TYR A CA 1
ATOM 727 C C . TYR A 1 101 ? -3.152 3.137 -1.08 1 98.62 101 TYR A C 1
ATOM 729 O O . TYR A 1 101 ? -4.324 3.521 -1.066 1 98.62 101 TYR A O 1
ATOM 737 N N . LEU A 1 102 ? -2.414 3.182 -2.076 1 98 102 LEU A N 1
ATOM 738 C CA . LEU A 1 102 ? -2.971 3.693 -3.322 1 98 102 LEU A CA 1
ATOM 739 C C . LEU A 1 102 ? -3.691 2.59 -4.09 1 98 102 LEU A C 1
ATOM 741 O O . LEU A 1 102 ? -3.393 1.407 -3.91 1 98 102 LEU A O 1
ATOM 745 N N . ALA A 1 103 ? -4.672 2.979 -4.844 1 96.75 103 ALA A N 1
ATOM 746 C CA . ALA A 1 103 ? -5.391 2.139 -5.797 1 96.75 103 ALA A CA 1
ATOM 747 C C . ALA A 1 103 ? -5.293 2.705 -7.211 1 96.75 103 ALA A C 1
ATOM 749 O O . ALA A 1 103 ? -4.805 3.82 -7.406 1 96.75 103 ALA A O 1
ATOM 750 N N . THR A 1 104 ? -5.664 1.952 -8.203 1 95.62 104 THR A N 1
ATOM 751 C CA . THR A 1 104 ? -5.672 2.385 -9.594 1 95.62 104 THR A CA 1
ATOM 752 C C . THR A 1 104 ? -6.527 3.637 -9.766 1 95.62 104 THR A C 1
ATOM 754 O O . THR A 1 104 ? -7.438 3.887 -8.977 1 95.62 104 THR A O 1
ATOM 757 N N . GLY A 1 105 ? -6.129 4.418 -10.75 1 93.75 105 GLY A N 1
ATOM 758 C CA . GLY A 1 105 ? -6.953 5.559 -11.117 1 93.75 105 GLY A CA 1
ATOM 759 C C . GLY A 1 105 ? -6.738 6.762 -10.219 1 93.75 105 GLY A C 1
ATOM 760 O O . GLY A 1 105 ? -7.613 7.625 -10.109 1 93.75 105 GLY A O 1
ATOM 761 N N . GLY A 1 106 ? -5.59 6.797 -9.531 1 94.44 106 GLY A N 1
ATOM 762 C CA . GLY A 1 106 ? -5.305 7.938 -8.672 1 94.44 106 GLY A CA 1
ATOM 763 C C . GLY A 1 106 ? -6.152 7.969 -7.418 1 94.44 106 GLY A C 1
ATOM 764 O O . GLY A 1 106 ? -6.551 9.039 -6.957 1 94.44 106 GLY A O 1
ATOM 765 N N . ARG A 1 107 ? -6.488 6.793 -6.93 1 97 107 ARG A N 1
ATOM 766 C CA . ARG A 1 107 ? -7.312 6.699 -5.727 1 97 107 ARG A CA 1
ATOM 767 C C . ARG A 1 107 ? -6.48 6.242 -4.531 1 97 107 ARG A C 1
ATOM 769 O O . ARG A 1 107 ? -5.422 5.637 -4.699 1 97 107 ARG A O 1
ATOM 776 N N . MET A 1 108 ? -6.926 6.59 -3.393 1 97.75 108 MET A N 1
ATOM 777 C CA . MET A 1 108 ? -6.355 6.121 -2.133 1 97.75 108 MET A CA 1
ATOM 778 C C . MET A 1 108 ? -7.398 5.375 -1.308 1 97.75 108 MET A C 1
ATOM 780 O O . MET A 1 108 ? -8.547 5.812 -1.209 1 97.75 108 MET A O 1
ATOM 784 N N . VAL A 1 109 ? -7.031 4.297 -0.825 1 98.06 109 VAL A N 1
ATOM 785 C CA . VAL A 1 109 ? -7.852 3.455 0.043 1 98.06 109 VAL A CA 1
ATOM 786 C C . VAL A 1 109 ? -7.449 3.67 1.5 1 98.06 109 VAL A C 1
ATOM 788 O O . VAL A 1 109 ? -6.262 3.627 1.836 1 98.06 109 VAL A O 1
ATOM 791 N N . MET A 1 110 ? -8.43 3.895 2.352 1 98.12 110 MET A N 1
ATOM 792 C CA . MET A 1 110 ? -8.148 4.066 3.773 1 98.12 110 MET A CA 1
ATOM 793 C C . MET A 1 110 ? -9.055 3.184 4.621 1 98.12 110 MET A C 1
ATOM 795 O O . MET A 1 110 ? -10.266 3.137 4.398 1 98.12 110 MET A O 1
ATOM 799 N N . VAL A 1 111 ? -8.484 2.461 5.508 1 97.25 111 VAL A N 1
ATOM 800 C CA . VAL A 1 111 ? -9.203 1.863 6.625 1 97.25 111 VAL A CA 1
ATOM 801 C C . VAL A 1 111 ? -9.188 2.814 7.82 1 97.25 111 VAL A C 1
ATOM 803 O O . VAL A 1 111 ? -8.125 3.225 8.281 1 97.25 111 VAL A O 1
ATOM 806 N N . VAL A 1 112 ? -10.328 3.146 8.266 1 97.25 112 VAL A N 1
ATOM 807 C CA . VAL A 1 112 ? -10.43 4.117 9.352 1 97.25 112 VAL A CA 1
ATOM 808 C C . VAL A 1 112 ? -11.391 3.6 10.422 1 97.25 112 VAL A C 1
ATOM 810 O O . VAL A 1 112 ? -12.102 2.621 10.195 1 97.25 112 VAL A O 1
ATOM 813 N N . ASP A 1 113 ? -11.398 4.262 11.539 1 94.56 113 ASP A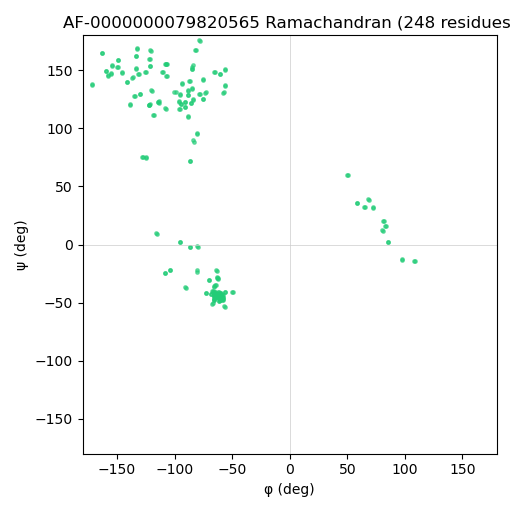 N 1
ATOM 814 C CA . ASP A 1 113 ? -12.211 3.801 12.664 1 94.56 113 ASP A CA 1
ATOM 815 C C . ASP A 1 113 ? -13.672 4.223 12.492 1 94.56 113 ASP A C 1
ATOM 817 O O . ASP A 1 113 ? -14.562 3.648 13.117 1 94.56 113 ASP A O 1
ATOM 821 N N . LYS A 1 114 ? -14.008 5.273 11.719 1 96.19 114 LYS A N 1
ATOM 822 C CA . LYS A 1 114 ? -15.359 5.773 11.453 1 96.19 114 LYS A CA 1
ATOM 823 C C . LYS A 1 114 ? -15.617 5.891 9.961 1 96.19 114 LYS A C 1
ATOM 825 O O . LYS A 1 114 ? -15.773 6.996 9.438 1 96.19 114 LYS A O 1
ATOM 830 N N . VAL A 1 115 ? -15.836 4.715 9.352 1 96.38 115 VAL A N 1
ATOM 831 C CA . VAL A 1 115 ? -15.805 4.625 7.895 1 96.38 115 VAL A CA 1
ATOM 832 C C . VAL A 1 115 ? -16.969 5.406 7.301 1 96.38 115 VAL A C 1
ATOM 834 O O . VAL A 1 115 ? -16.812 6.105 6.293 1 96.38 115 VAL A O 1
ATOM 837 N N . VAL A 1 116 ? -18.172 5.344 7.91 1 95.5 116 VAL A N 1
ATOM 838 C CA . VAL A 1 116 ? -19.344 6.023 7.375 1 95.5 116 VAL A CA 1
ATOM 839 C C . VAL A 1 116 ? -19.141 7.535 7.434 1 95.5 116 VAL A C 1
ATOM 841 O O . VAL A 1 116 ? -19.344 8.234 6.441 1 95.5 116 VAL A O 1
ATOM 844 N N . GLU A 1 117 ? -18.719 8.016 8.516 1 96.31 117 GLU A N 1
ATOM 845 C CA . GLU A 1 117 ? -18.469 9.445 8.695 1 96.31 117 GLU A CA 1
ATOM 846 C C . GLU A 1 117 ? -17.359 9.93 7.75 1 96.31 117 GLU A C 1
ATOM 848 O O . GLU A 1 117 ? -17.484 11 7.152 1 96.31 117 GLU A O 1
ATOM 853 N N . ALA A 1 118 ? -16.312 9.141 7.637 1 97.12 118 ALA A N 1
ATOM 854 C CA . ALA A 1 118 ? -15.188 9.508 6.773 1 97.12 118 ALA A CA 1
ATOM 855 C C . ALA A 1 118 ? -15.633 9.617 5.316 1 97.12 118 ALA A C 1
ATOM 857 O O . ALA A 1 118 ? -15.227 10.539 4.602 1 97.12 118 ALA A O 1
ATOM 858 N N . ARG A 1 119 ? -16.453 8.664 4.867 1 96.44 119 ARG A N 1
ATOM 859 C CA . ARG A 1 119 ? -16.953 8.695 3.498 1 96.44 119 ARG A CA 1
ATOM 860 C C . ARG A 1 119 ? -17.75 9.969 3.238 1 96.44 119 ARG A C 1
ATOM 862 O O . ARG A 1 119 ? -17.609 10.594 2.188 1 96.44 119 ARG A O 1
ATOM 869 N N . GLU A 1 120 ? -18.531 10.297 4.188 1 95.31 120 GLU A N 1
ATOM 870 C CA . GLU A 1 120 ? -19.344 11.508 4.051 1 95.31 120 GLU A CA 1
ATOM 871 C C . GLU A 1 120 ? -18.453 12.75 3.998 1 95.31 120 GLU A C 1
ATOM 873 O O . GLU A 1 120 ? -18.75 13.695 3.27 1 95.31 120 GLU A O 1
ATOM 878 N N . LEU A 1 121 ? -17.438 12.703 4.684 1 96.5 121 LEU A N 1
ATOM 879 C CA . LEU A 1 121 ? -16.531 13.852 4.832 1 96.5 121 LEU A CA 1
ATOM 880 C C . LEU A 1 121 ? -15.742 14.086 3.553 1 96.5 121 LEU A C 1
ATOM 882 O O . LEU A 1 121 ? -15.562 15.234 3.141 1 96.5 121 LEU A O 1
ATOM 886 N N . VAL A 1 122 ? -15.25 13.031 2.9 1 95.44 122 VAL A N 1
ATOM 887 C CA . VAL A 1 122 ? -14.289 13.242 1.826 1 95.44 122 VAL A CA 1
ATOM 888 C C . VAL A 1 122 ? -14.883 12.789 0.497 1 95.44 122 VAL A C 1
ATOM 890 O O . VAL A 1 122 ? -14.266 12.945 -0.557 1 95.44 122 VAL A O 1
ATOM 893 N N . GLY A 1 123 ? -16.125 12.461 0.405 1 82.62 123 GLY A N 1
ATOM 894 C CA . GLY A 1 123 ? -16.812 12.039 -0.815 1 82.62 123 GLY A CA 1
ATOM 895 C C . GLY A 1 123 ? -16.344 10.688 -1.32 1 82.62 123 GLY A C 1
ATOM 896 O O . GLY A 1 123 ? -16.312 10.445 -2.529 1 82.62 123 GLY A O 1
ATOM 897 N N . GLY A 1 124 ? -16.109 9.812 -0.418 1 68.56 124 GLY A N 1
ATOM 898 C CA . GLY A 1 124 ? -15.602 8.516 -0.847 1 68.56 124 GLY A CA 1
ATOM 899 C C . GLY A 1 124 ? -16.688 7.551 -1.264 1 68.56 124 GLY A C 1
ATOM 900 O O . GLY A 1 124 ? -17.859 7.73 -0.904 1 68.56 124 GLY A O 1
ATOM 901 N N . THR A 1 125 ? -16.438 6.891 -2.426 1 64 125 THR A N 1
ATOM 902 C CA . THR A 1 125 ? -17.359 5.852 -2.867 1 64 125 THR A CA 1
ATOM 903 C C . THR A 1 125 ? -17.031 4.516 -2.207 1 64 125 THR A C 1
ATOM 905 O O . THR A 1 125 ? -15.961 4.363 -1.607 1 64 125 THR A O 1
ATOM 908 N N . ASP A 1 126 ? -18.078 3.574 -2.059 1 61.28 126 ASP A N 1
ATOM 909 C CA . ASP A 1 126 ? -17.875 2.188 -1.661 1 61.28 126 ASP A CA 1
ATOM 910 C C . ASP A 1 126 ? -17.312 1.364 -2.818 1 61.28 126 ASP A C 1
ATOM 912 O O . ASP A 1 126 ? -17.609 1.637 -3.982 1 61.28 126 ASP A O 1
ATOM 916 N N . MET B 1 1 ? 16.656 10.141 -7.801 1 78 1 MET B N 1
ATOM 917 C CA . MET B 1 1 ? 16.469 8.703 -7.645 1 78 1 MET B CA 1
ATOM 918 C C . MET B 1 1 ? 15.32 8.406 -6.684 1 78 1 MET B C 1
ATOM 920 O O . MET B 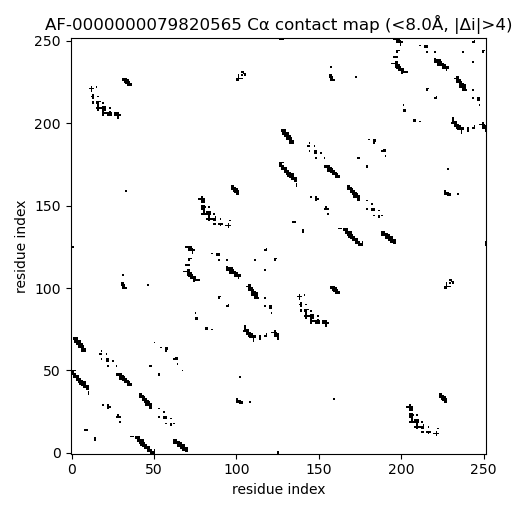1 1 ? 15.195 9.047 -5.641 1 78 1 MET B O 1
ATOM 924 N N . HIS B 1 2 ? 14.43 7.453 -7.039 1 88.81 2 HIS B N 1
ATOM 925 C CA . HIS B 1 2 ? 13.289 7.113 -6.207 1 88.81 2 HIS B CA 1
ATOM 926 C C . HIS B 1 2 ? 13.695 6.203 -5.051 1 88.81 2 HIS B C 1
ATOM 928 O O . HIS B 1 2 ? 14.516 5.297 -5.23 1 88.81 2 HIS B O 1
ATOM 934 N N . LYS B 1 3 ? 13.32 6.559 -3.885 1 93.88 3 LYS B N 1
ATOM 935 C CA . LYS B 1 3 ? 13.5 5.691 -2.721 1 93.88 3 LYS B CA 1
ATOM 936 C C . LYS B 1 3 ? 12.172 5.453 -2.008 1 93.88 3 LYS B C 1
ATOM 938 O O . LYS B 1 3 ? 11.273 6.301 -2.053 1 93.88 3 LYS B O 1
ATOM 943 N N . ASP B 1 4 ? 12.078 4.309 -1.453 1 97.12 4 ASP B N 1
ATOM 944 C CA . ASP B 1 4 ? 11.047 4.043 -0.456 1 97.12 4 ASP B CA 1
ATOM 945 C C . ASP B 1 4 ? 11.523 4.414 0.944 1 97.12 4 ASP B C 1
ATOM 947 O O . ASP B 1 4 ? 12.453 3.795 1.477 1 97.12 4 ASP B O 1
ATOM 951 N N . PHE B 1 5 ? 10.969 5.453 1.502 1 98.31 5 PHE B N 1
ATOM 952 C CA . PHE B 1 5 ? 11.266 5.785 2.891 1 98.31 5 PHE B CA 1
ATOM 953 C C . PHE B 1 5 ? 10.336 5.031 3.838 1 98.31 5 PHE B C 1
ATOM 955 O O . PHE B 1 5 ? 9.141 4.895 3.57 1 98.31 5 PHE B O 1
ATOM 962 N N . VAL B 1 6 ? 10.867 4.578 4.934 1 98.44 6 VAL B N 1
ATOM 963 C CA . VAL B 1 6 ? 10.086 3.936 5.988 1 98.44 6 VAL B CA 1
ATOM 964 C C . VAL B 1 6 ? 9.992 4.863 7.195 1 98.44 6 VAL B C 1
ATOM 966 O O . VAL B 1 6 ? 11.008 5.227 7.793 1 98.44 6 VAL B O 1
ATOM 969 N N . LEU B 1 7 ? 8.797 5.25 7.504 1 98.69 7 LEU B N 1
ATOM 970 C CA . LEU B 1 7 ? 8.539 6.074 8.68 1 98.69 7 LEU B CA 1
ATOM 971 C C . LEU B 1 7 ? 7.863 5.258 9.781 1 98.69 7 LEU B C 1
ATOM 973 O O . LEU B 1 7 ? 7.012 4.41 9.492 1 98.69 7 LEU B O 1
ATOM 977 N N . ILE B 1 8 ? 8.211 5.574 11.031 1 98.44 8 ILE B N 1
ATOM 978 C CA . ILE B 1 8 ? 7.582 4.906 12.164 1 98.44 8 ILE B CA 1
ATOM 979 C C . ILE B 1 8 ? 6.977 5.941 13.109 1 98.44 8 ILE B C 1
ATOM 981 O O . ILE B 1 8 ? 7.504 6.18 14.195 1 98.44 8 ILE B O 1
ATOM 985 N N . PRO B 1 9 ? 5.914 6.48 12.711 1 98.19 9 PRO B N 1
ATOM 986 C CA . PRO B 1 9 ? 5.277 7.492 13.555 1 98.19 9 PRO B CA 1
ATOM 987 C C . PRO B 1 9 ? 4.434 6.879 14.672 1 98.19 9 PRO B C 1
ATOM 989 O O . PRO B 1 9 ? 4.199 5.668 14.68 1 98.19 9 PRO B O 1
ATOM 992 N N . ASP B 1 10 ? 4.051 7.773 15.641 1 97.38 10 ASP B N 1
ATOM 993 C CA . ASP B 1 10 ? 3.004 7.367 16.562 1 97.38 10 ASP B CA 1
ATOM 994 C C . ASP B 1 10 ? 1.673 7.172 15.844 1 97.38 10 ASP B C 1
ATOM 996 O O . ASP B 1 10 ? 1.416 7.809 14.82 1 97.38 10 ASP B O 1
ATOM 1000 N N . ASP B 1 11 ? 0.932 6.266 16.359 1 97.56 11 ASP B N 1
ATOM 1001 C CA . ASP B 1 11 ? -0.384 5.984 15.805 1 97.56 11 ASP B CA 1
ATOM 1002 C C . ASP B 1 11 ? -1.433 6.957 16.344 1 97.56 11 ASP B C 1
ATOM 1004 O O . ASP B 1 11 ? -2.125 6.656 17.312 1 97.56 11 ASP B O 1
ATOM 1008 N N . GLN B 1 12 ? -1.614 8.086 15.688 1 96.81 12 GLN B N 1
ATOM 1009 C CA . GLN B 1 12 ? -2.551 9.133 16.094 1 96.81 12 GLN B CA 1
ATOM 1010 C C . GLN B 1 12 ? -3.096 9.883 14.875 1 96.81 12 GLN B C 1
ATOM 1012 O O . GLN B 1 12 ? -2.426 9.977 13.852 1 96.81 12 GLN B O 1
ATOM 1017 N N . PRO B 1 13 ? -4.273 10.414 15.023 1 97.56 13 PRO B N 1
ATOM 1018 C CA . PRO B 1 13 ? -4.809 11.219 13.922 1 97.56 13 PRO B CA 1
ATOM 1019 C C . PRO B 1 13 ? -3.881 12.367 13.523 1 97.56 13 PRO B C 1
ATOM 1021 O O . PRO B 1 13 ? -3.271 13 14.391 1 97.56 13 PRO B O 1
ATOM 1024 N N . GLY B 1 14 ? -3.725 12.547 12.195 1 97.88 14 GLY B N 1
ATOM 1025 C CA . GLY B 1 14 ? -3.012 13.734 11.734 1 97.88 14 GLY B CA 1
ATOM 1026 C C . GLY B 1 14 ? -1.638 13.422 11.172 1 97.88 14 GLY B C 1
ATOM 1027 O O . GLY B 1 14 ? -1.029 14.258 10.508 1 97.88 14 GLY B O 1
ATOM 1028 N N . VAL B 1 15 ? -1.132 12.227 11.414 1 97.94 15 VAL B N 1
ATOM 1029 C CA . VAL B 1 15 ? 0.217 11.875 10.977 1 97.94 15 VAL B CA 1
ATOM 1030 C C . VAL B 1 15 ? 0.282 11.859 9.453 1 97.94 15 VAL B C 1
ATOM 1032 O O . VAL B 1 15 ? 1.194 12.438 8.859 1 97.94 15 VAL B O 1
ATOM 1035 N N . MET B 1 16 ? -0.685 11.234 8.805 1 98.5 16 MET B N 1
ATOM 1036 C CA . MET B 1 16 ? -0.708 11.172 7.348 1 98.5 16 MET B CA 1
ATOM 1037 C C . MET B 1 16 ? -0.907 12.555 6.742 1 98.5 16 MET B C 1
ATOM 1039 O O . MET B 1 16 ? -0.365 12.859 5.68 1 98.5 16 MET B O 1
ATOM 1043 N N . ALA B 1 17 ? -1.698 13.344 7.41 1 98.62 17 ALA B N 1
ATOM 1044 C CA . ALA B 1 17 ? -1.855 14.734 6.98 1 98.62 17 ALA B CA 1
ATOM 1045 C C . ALA B 1 17 ? -0.522 15.477 7.02 1 98.62 17 ALA B C 1
ATOM 1047 O O . ALA B 1 17 ? -0.158 16.156 6.062 1 98.62 17 ALA B O 1
ATOM 1048 N N . ARG B 1 18 ? 0.173 15.328 8.102 1 98.5 18 ARG B N 1
ATOM 1049 C CA . ARG B 1 18 ? 1.468 15.984 8.273 1 98.5 18 ARG B CA 1
ATOM 1050 C C . ARG B 1 18 ? 2.443 15.539 7.184 1 98.5 18 ARG B C 1
ATOM 1052 O O . ARG B 1 18 ? 3.164 16.375 6.617 1 98.5 18 ARG B O 1
ATOM 1059 N N . LEU B 1 19 ? 2.5 14.258 6.895 1 98.62 19 LEU B N 1
ATOM 1060 C CA . LEU B 1 19 ? 3.344 13.711 5.84 1 98.62 19 LEU B CA 1
ATOM 1061 C C . LEU B 1 19 ? 3.027 14.359 4.496 1 98.62 19 LEU B C 1
ATOM 1063 O O . LEU B 1 19 ? 3.924 14.883 3.828 1 98.62 19 LEU B O 1
ATOM 1067 N N . GLY B 1 20 ? 1.742 14.328 4.137 1 98.56 20 GLY B N 1
ATOM 1068 C CA . GLY B 1 20 ? 1.34 14.891 2.857 1 98.56 20 GLY B CA 1
ATOM 1069 C C . GLY B 1 20 ? 1.555 16.391 2.773 1 98.56 20 GLY B C 1
ATOM 1070 O O . GLY B 1 20 ? 1.963 16.906 1.731 1 98.56 20 GLY B O 1
ATOM 1071 N N . GLU B 1 21 ? 1.262 17.078 3.824 1 98.62 21 GLU B N 1
ATOM 1072 C CA . GLU B 1 21 ? 1.417 18.516 3.867 1 98.62 21 GLU B CA 1
ATOM 1073 C C . GLU B 1 21 ? 2.887 18.922 3.77 1 98.62 21 GLU B C 1
ATOM 1075 O O . GLU B 1 21 ? 3.229 19.875 3.072 1 98.62 21 GLU B O 1
ATOM 1080 N N . ALA B 1 22 ? 3.734 18.25 4.484 1 98.62 22 ALA B N 1
ATOM 1081 C CA . ALA B 1 22 ? 5.164 18.516 4.422 1 98.62 22 ALA B CA 1
ATOM 1082 C C . ALA B 1 22 ? 5.695 18.359 3 1 98.62 22 ALA B C 1
ATOM 1084 O O . ALA B 1 22 ? 6.418 19.219 2.492 1 98.62 22 ALA B O 1
ATOM 1085 N N . CYS B 1 23 ? 5.34 17.281 2.375 1 98.31 23 CYS B N 1
ATOM 1086 C CA . CYS B 1 23 ? 5.766 17.047 1 1 98.31 23 CYS B CA 1
ATOM 1087 C C . CYS B 1 23 ? 5.199 18.109 0.064 1 98.31 23 CYS B C 1
ATOM 1089 O O . CYS B 1 23 ? 5.91 18.625 -0.803 1 98.31 23 CYS B O 1
ATOM 1091 N N . GLY B 1 24 ? 3.936 18.406 0.275 1 98.31 24 GLY B N 1
ATOM 1092 C CA . GLY B 1 24 ? 3.305 19.438 -0.533 1 98.31 24 GLY B CA 1
ATOM 1093 C C . GLY B 1 24 ? 4.004 20.781 -0.441 1 98.31 24 GLY B C 1
ATOM 1094 O O . GLY B 1 24 ? 4.258 21.422 -1.461 1 98.31 24 GLY B O 1
ATOM 1095 N N . ALA B 1 25 ? 4.328 21.203 0.687 1 98.38 25 ALA B N 1
ATOM 1096 C CA . ALA B 1 25 ? 4.98 22.484 0.923 1 98.38 25 ALA B CA 1
ATOM 1097 C C . ALA B 1 25 ? 6.348 22.547 0.245 1 98.38 25 ALA B C 1
ATOM 1099 O O . ALA B 1 25 ? 6.812 23.625 -0.143 1 98.38 25 ALA B O 1
ATOM 1100 N N . ALA B 1 26 ? 6.965 21.406 0.114 1 98.12 26 ALA B N 1
ATOM 1101 C CA . ALA B 1 26 ? 8.289 21.328 -0.492 1 98.12 26 ALA B CA 1
ATOM 1102 C C . ALA B 1 26 ? 8.195 20.984 -1.977 1 98.12 26 ALA B C 1
ATOM 1104 O O . ALA B 1 26 ? 9.211 20.734 -2.631 1 98.12 26 ALA B O 1
ATOM 1105 N N . ASP B 1 27 ? 6.984 20.859 -2.484 1 97.81 27 ASP B N 1
ATOM 1106 C CA . ASP B 1 27 ? 6.711 20.547 -3.883 1 97.81 27 ASP B CA 1
ATOM 1107 C C . ASP B 1 27 ? 7.215 19.141 -4.234 1 97.81 27 ASP B C 1
ATOM 1109 O O . ASP B 1 27 ? 7.75 18.938 -5.324 1 97.81 27 ASP B O 1
ATOM 1113 N N . ILE B 1 28 ? 7.156 18.312 -3.293 1 97 28 ILE B N 1
ATOM 1114 C CA . ILE B 1 28 ? 7.504 16.906 -3.504 1 97 28 ILE B CA 1
ATOM 1115 C C . ILE B 1 28 ? 6.234 16.094 -3.758 1 97 28 ILE B C 1
ATOM 1117 O O . ILE B 1 28 ? 5.293 16.141 -2.959 1 97 28 ILE B O 1
ATOM 1121 N N . SER B 1 29 ? 6.164 15.422 -4.848 1 96.25 29 SER B N 1
ATOM 1122 C CA . SER B 1 29 ? 5.027 14.562 -5.164 1 96.25 29 SER B CA 1
ATOM 1123 C C . SER B 1 29 ? 5.203 13.172 -4.566 1 96.25 29 SER B C 1
ATOM 1125 O O . SER B 1 29 ? 6.191 12.484 -4.848 1 96.25 29 SER B O 1
ATOM 1127 N N . ILE B 1 30 ? 4.262 12.797 -3.758 1 97.56 30 ILE B N 1
ATOM 1128 C CA . ILE B 1 30 ? 4.223 11.43 -3.266 1 97.56 30 ILE B CA 1
ATOM 1129 C C . ILE B 1 30 ? 3.717 10.5 -4.367 1 97.56 30 ILE B C 1
ATOM 1131 O O . ILE B 1 30 ? 2.635 10.711 -4.918 1 97.56 30 ILE B O 1
ATOM 1135 N N . GLU B 1 31 ? 4.445 9.508 -4.672 1 96.94 31 GLU B N 1
ATOM 1136 C CA . GLU B 1 31 ? 4.109 8.664 -5.816 1 96.94 31 GLU B CA 1
ATOM 1137 C C . GLU B 1 31 ? 3.506 7.34 -5.367 1 96.94 31 GLU B C 1
ATOM 1139 O O . GLU B 1 31 ? 2.881 6.637 -6.164 1 96.94 31 GLU B O 1
ATOM 1144 N N . GLY B 1 32 ? 3.73 6.922 -4.195 1 97.75 32 GLY B N 1
ATOM 1145 C CA . GLY B 1 32 ? 3.18 5.711 -3.613 1 97.75 32 GLY B CA 1
ATOM 1146 C C . GLY B 1 32 ? 3.174 5.727 -2.096 1 97.75 32 GLY B C 1
ATOM 1147 O O . GLY B 1 32 ? 4.086 6.277 -1.472 1 97.75 32 GLY B O 1
ATOM 1148 N N . ILE B 1 33 ? 2.18 5.129 -1.545 1 98.44 33 ILE B N 1
ATOM 1149 C CA . ILE B 1 33 ? 2.076 5.066 -0.091 1 98.44 33 ILE B CA 1
ATOM 1150 C C . ILE B 1 33 ? 1.55 3.699 0.332 1 98.44 33 ILE B C 1
ATOM 1152 O O . ILE B 1 33 ? 0.714 3.109 -0.356 1 98.44 33 ILE B O 1
ATOM 1156 N N . SER B 1 34 ? 2.01 3.148 1.29 1 98.75 34 SER B N 1
ATOM 1157 C CA . SER B 1 34 ? 1.491 2.012 2.041 1 98.75 34 SER B CA 1
ATOM 1158 C C . SER B 1 34 ? 1.662 2.217 3.543 1 98.75 34 SER B C 1
ATOM 1160 O O . SER B 1 34 ? 2.781 2.404 4.027 1 98.75 34 SER B O 1
ATOM 1162 N N . ALA B 1 35 ? 0.627 2.221 4.277 1 98.69 35 ALA B N 1
ATOM 1163 C CA . ALA B 1 35 ? 0.688 2.51 5.707 1 98.69 35 ALA B CA 1
ATOM 1164 C C . ALA B 1 35 ? -0.176 1.536 6.504 1 98.69 35 ALA B C 1
ATOM 1166 O O . ALA B 1 35 ? -1.257 1.147 6.055 1 98.69 35 ALA B O 1
ATOM 1167 N N . PHE B 1 36 ? 0.25 1.184 7.613 1 97.75 36 PHE B N 1
ATOM 1168 C CA . PHE B 1 36 ? -0.51 0.365 8.555 1 97.75 36 PHE B CA 1
ATOM 1169 C C . PHE B 1 36 ? -0.134 0.697 9.992 1 97.75 36 PHE B C 1
ATOM 1171 O O . PHE B 1 36 ? 0.928 1.271 10.242 1 97.75 36 PHE B O 1
ATOM 1178 N N . THR B 1 37 ? -1.012 0.375 10.875 1 97.12 37 THR B N 1
ATOM 1179 C CA . THR B 1 37 ? -0.763 0.622 12.289 1 97.12 37 THR B CA 1
ATOM 1180 C C . THR B 1 37 ? -0.822 -0.68 13.086 1 97.12 37 THR B C 1
ATOM 1182 O O . THR B 1 37 ? -1.421 -1.659 12.641 1 97.12 37 THR B O 1
ATOM 1185 N N . GLY B 1 38 ? -0.13 -0.688 14.172 1 93.75 38 GLY B N 1
ATOM 1186 C CA . GLY B 1 38 ? -0.13 -1.76 15.156 1 93.75 38 GLY B CA 1
ATOM 1187 C C . GLY B 1 38 ? 0.635 -1.411 16.422 1 93.75 38 GLY B C 1
ATOM 1188 O O . GLY B 1 38 ? 1.664 -0.735 16.359 1 93.75 38 GLY B O 1
ATOM 1189 N N . GLN B 1 39 ? 0.055 -1.78 17.578 1 93.38 39 GLN B N 1
ATOM 1190 C CA . GLN B 1 39 ? 0.703 -1.637 18.875 1 93.38 39 GLN B CA 1
ATOM 1191 C C . GLN B 1 39 ? 1.07 -0.181 19.141 1 93.38 39 GLN B C 1
ATOM 1193 O O . GLN B 1 39 ? 2.191 0.113 19.562 1 93.38 39 GLN B O 1
ATOM 1198 N N . GLY B 1 40 ? 0.325 0.703 18.75 1 95.88 40 GLY B N 1
ATOM 1199 C CA . GLY B 1 40 ? 0.469 2.115 19.062 1 95.88 40 GLY B CA 1
ATOM 1200 C C . GLY B 1 40 ? 1.412 2.842 18.125 1 95.88 40 GLY B C 1
ATOM 1201 O O . GLY B 1 40 ? 1.689 4.031 18.312 1 95.88 40 GLY B O 1
ATOM 1202 N N . LYS B 1 41 ? 1.943 2.154 17.141 1 97.69 41 LYS B N 1
ATOM 1203 C CA . LYS B 1 41 ? 2.812 2.762 16.141 1 97.69 41 LYS B CA 1
ATOM 1204 C C . LYS B 1 41 ? 2.252 2.562 14.734 1 97.69 41 LYS B C 1
ATOM 1206 O O . LYS B 1 41 ? 1.389 1.709 14.516 1 97.69 41 LYS B O 1
ATOM 1211 N N . GLY B 1 42 ? 2.705 3.398 13.852 1 97.62 42 GLY B N 1
ATOM 1212 C CA . GLY B 1 42 ? 2.51 3.188 12.422 1 97.62 42 GLY B CA 1
ATOM 1213 C C . GLY B 1 42 ? 3.781 2.789 11.695 1 97.62 42 GLY B C 1
ATOM 1214 O O . GLY B 1 42 ? 4.883 2.971 12.219 1 97.62 42 GLY B O 1
ATOM 1215 N N . VAL B 1 43 ? 3.656 2.145 10.609 1 98.12 43 VAL B N 1
ATOM 1216 C CA . VAL B 1 43 ? 4.707 1.984 9.609 1 98.12 43 VAL B CA 1
ATOM 1217 C C . VAL B 1 43 ? 4.227 2.527 8.266 1 98.12 43 VAL B C 1
ATOM 1219 O O . VAL B 1 43 ? 3.205 2.078 7.738 1 98.12 43 VAL B O 1
ATOM 1222 N N . VAL B 1 44 ? 4.93 3.51 7.758 1 98.69 44 VAL B N 1
ATOM 1223 C CA . VAL B 1 44 ? 4.531 4.156 6.512 1 98.69 44 VAL B CA 1
ATOM 1224 C C . VAL B 1 44 ? 5.66 4.047 5.488 1 98.69 44 VAL B C 1
ATOM 1226 O O . VAL B 1 44 ? 6.785 4.484 5.742 1 98.69 44 VAL B O 1
ATOM 1229 N N . HIS B 1 45 ? 5.359 3.43 4.395 1 98.56 45 HIS B N 1
ATOM 1230 C CA . HIS B 1 45 ? 6.215 3.447 3.217 1 98.56 45 HIS B CA 1
ATOM 1231 C C . HIS B 1 45 ? 5.789 4.539 2.242 1 98.56 45 HIS B C 1
ATOM 1233 O O . HIS B 1 45 ? 4.605 4.66 1.915 1 98.56 45 HIS B O 1
ATOM 1239 N N . VAL B 1 46 ? 6.672 5.305 1.85 1 98.44 46 VAL B N 1
ATOM 1240 C CA . VAL B 1 46 ? 6.363 6.379 0.91 1 98.44 46 VAL B CA 1
ATOM 1241 C C . VAL B 1 46 ? 7.41 6.418 -0.198 1 98.44 46 VAL B C 1
ATOM 1243 O O . VAL B 1 46 ? 8.617 6.379 0.076 1 98.44 46 VAL B O 1
ATOM 1246 N N . LEU B 1 47 ? 6.973 6.406 -1.415 1 97.69 47 LEU B N 1
ATOM 1247 C CA . LEU B 1 47 ? 7.844 6.535 -2.578 1 97.69 47 LEU B CA 1
ATOM 1248 C C . LEU B 1 47 ? 7.898 7.984 -3.055 1 97.69 47 LEU B C 1
ATOM 1250 O O . LEU B 1 47 ? 6.875 8.555 -3.43 1 97.69 47 LEU B O 1
ATOM 1254 N N . VAL B 1 48 ? 8.977 8.53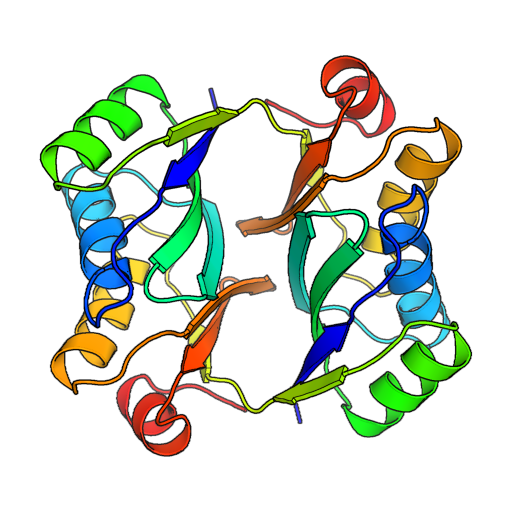9 -3.002 1 95.88 48 VAL B N 1
ATOM 1255 C CA . VAL B 1 48 ? 9.148 9.922 -3.414 1 95.88 48 VAL B CA 1
ATOM 1256 C C . VAL B 1 48 ? 10.383 10.039 -4.316 1 95.88 48 VAL B C 1
ATOM 1258 O O . VAL B 1 48 ? 11.312 9.242 -4.211 1 95.88 48 VAL B O 1
ATOM 1261 N N . PRO B 1 49 ? 10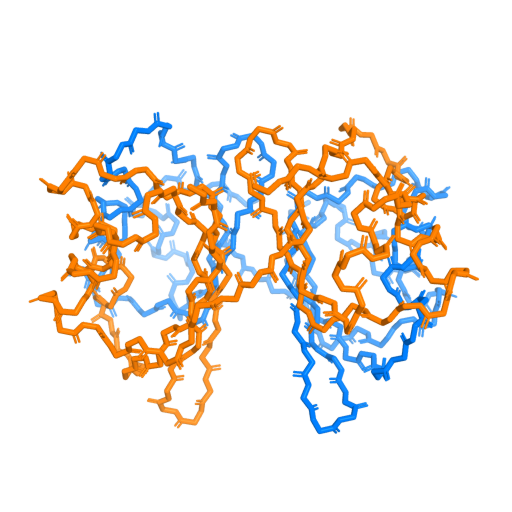.273 11.039 -5.176 1 92 49 PRO B N 1
ATOM 1262 C CA . PRO B 1 49 ? 11.5 11.375 -5.898 1 92 49 PRO B CA 1
ATOM 1263 C C . PRO B 1 49 ? 12.469 12.203 -5.059 1 92 49 PRO B C 1
ATOM 1265 O O . PRO B 1 49 ? 12.141 12.586 -3.932 1 92 49 PRO B O 1
ATOM 1268 N N . ASP B 1 50 ? 13.648 12.492 -5.586 1 89.5 50 ASP B N 1
ATOM 1269 C CA . ASP B 1 50 ? 14.625 13.375 -4.961 1 89.5 50 ASP B CA 1
ATOM 1270 C C . ASP B 1 50 ? 14.859 12.992 -3.502 1 89.5 50 ASP B C 1
ATOM 1272 O O . ASP B 1 50 ? 14.68 13.805 -2.598 1 89.5 50 ASP B O 1
ATOM 1276 N N . ALA B 1 51 ? 15.289 11.844 -3.318 1 92.12 51 ALA B N 1
ATOM 1277 C CA . ALA B 1 51 ? 15.391 11.172 -2.025 1 92.12 51 ALA B CA 1
ATOM 1278 C C . ALA B 1 51 ? 16.078 12.062 -0.996 1 92.12 51 ALA B C 1
ATOM 1280 O O . ALA B 1 51 ? 15.633 12.164 0.149 1 92.12 51 ALA B O 1
ATOM 1281 N N . GLU B 1 52 ? 17.141 12.781 -1.373 1 94.06 52 GLU B N 1
ATOM 1282 C CA . GLU B 1 52 ? 17.875 13.602 -0.415 1 94.06 52 GLU B CA 1
ATOM 1283 C C . GLU B 1 52 ? 17.031 14.773 0.079 1 94.06 52 GLU B C 1
ATOM 1285 O O . GLU B 1 52 ? 16.938 15.016 1.284 1 94.06 52 GLU B O 1
ATOM 1290 N N . HIS B 1 53 ? 16.5 15.469 -0.823 1 96.44 53 HIS B N 1
ATOM 1291 C CA . HIS B 1 53 ? 15.625 16.578 -0.449 1 96.44 53 HIS B CA 1
ATOM 1292 C C . HIS B 1 53 ? 14.438 16.078 0.362 1 96.44 53 HIS B C 1
ATOM 1294 O O . HIS B 1 53 ? 14.062 16.688 1.366 1 96.44 53 HIS B O 1
ATOM 1300 N N . ALA B 1 54 ? 13.844 14.961 -0.025 1 97.19 54 ALA B N 1
ATOM 1301 C CA . ALA B 1 54 ? 12.688 14.398 0.664 1 97.19 54 ALA B CA 1
ATOM 1302 C C . ALA B 1 54 ? 13.031 14.031 2.105 1 97.19 54 ALA B C 1
ATOM 1304 O O . ALA B 1 54 ? 12.234 14.266 3.018 1 97.19 54 ALA B O 1
ATOM 1305 N N . LEU B 1 55 ? 14.211 13.461 2.307 1 97.38 55 LEU B N 1
ATOM 1306 C CA . LEU B 1 55 ? 14.625 13.086 3.65 1 97.38 55 LEU B CA 1
ATOM 1307 C C . LEU B 1 55 ? 14.648 14.297 4.578 1 97.38 55 LEU B C 1
ATOM 1309 O O . LEU B 1 55 ? 14.117 14.242 5.688 1 97.38 55 LEU B O 1
ATOM 1313 N N . THR B 1 56 ? 15.234 15.352 4.086 1 97.81 56 THR B N 1
ATOM 1314 C CA . THR B 1 56 ? 15.32 16.578 4.875 1 97.81 56 THR B CA 1
ATOM 1315 C C . THR B 1 56 ? 13.93 17.109 5.211 1 97.81 56 THR B C 1
ATOM 1317 O O . THR B 1 56 ? 13.656 17.484 6.352 1 97.81 56 THR B O 1
ATOM 1320 N N . VAL B 1 57 ? 13.07 17.109 4.258 1 98.25 57 VAL B N 1
ATOM 1321 C CA . VAL B 1 57 ? 11.711 17.609 4.414 1 98.25 57 VAL B CA 1
ATOM 1322 C C . VAL B 1 57 ? 10.961 16.766 5.445 1 98.25 57 VAL B C 1
ATOM 1324 O O . VAL B 1 57 ? 10.289 17.312 6.332 1 98.25 57 VAL B O 1
ATOM 1327 N N . LEU B 1 58 ? 11.047 15.414 5.414 1 98.12 58 LEU B N 1
ATOM 1328 C CA . LEU B 1 58 ? 10.344 14.508 6.316 1 98.12 58 LEU B CA 1
ATOM 1329 C C . LEU B 1 58 ? 10.867 14.656 7.746 1 98.12 58 LEU B C 1
ATOM 1331 O O . LEU B 1 58 ? 10.078 14.703 8.695 1 98.12 58 LEU B O 1
ATOM 1335 N N . GLU B 1 59 ? 12.18 14.781 7.84 1 97.88 59 GLU B N 1
ATOM 1336 C CA . GLU B 1 59 ? 12.781 14.938 9.164 1 97.88 59 GLU B CA 1
ATOM 1337 C C . GLU B 1 59 ? 12.406 16.281 9.781 1 97.88 59 GLU B C 1
ATOM 1339 O O . GLU B 1 59 ? 12.109 16.359 10.977 1 97.88 59 GLU B O 1
ATOM 1344 N N . ASP B 1 60 ? 12.445 17.297 8.992 1 98.06 60 ASP B N 1
ATOM 1345 C CA . ASP B 1 60 ? 12.078 18.625 9.477 1 98.06 60 ASP B CA 1
ATOM 1346 C C . ASP B 1 60 ? 10.617 18.672 9.922 1 98.06 60 ASP B C 1
ATOM 1348 O O . ASP B 1 60 ? 10.25 19.453 10.805 1 98.06 60 ASP B O 1
ATOM 1352 N N . ALA B 1 61 ? 9.797 17.828 9.312 1 97.94 61 ALA B N 1
ATOM 1353 C CA . ALA B 1 61 ? 8.375 17.75 9.641 1 97.94 61 ALA B CA 1
ATOM 1354 C C . ALA B 1 61 ? 8.141 16.922 10.906 1 97.94 61 ALA B C 1
ATOM 1356 O O . ALA B 1 61 ? 7.004 16.734 11.336 1 97.94 61 ALA B O 1
ATOM 1357 N N . GLY B 1 62 ? 9.219 16.406 11.461 1 97.5 62 GLY B N 1
ATOM 1358 C CA . GLY B 1 62 ? 9.117 15.648 12.695 1 97.5 62 GLY B CA 1
ATOM 1359 C C . GLY B 1 62 ? 8.727 14.203 12.477 1 97.5 62 GLY B C 1
ATOM 1360 O O . GLY B 1 62 ? 8.219 13.547 13.391 1 97.5 62 GLY B O 1
ATOM 1361 N N . LEU B 1 63 ? 8.852 13.758 11.266 1 97.62 63 LEU B N 1
ATOM 1362 C CA . LEU B 1 63 ? 8.555 12.367 10.969 1 97.62 63 LEU B CA 1
ATOM 1363 C C . LEU B 1 63 ? 9.797 11.492 11.156 1 97.62 63 LEU B C 1
ATOM 1365 O O . LEU B 1 63 ? 10.891 11.883 10.75 1 97.62 63 LEU B O 1
ATOM 1369 N N . ASP B 1 64 ? 9.656 10.414 11.828 1 97.5 64 ASP B N 1
ATOM 1370 C CA . ASP B 1 64 ? 10.75 9.508 12.156 1 97.5 64 ASP B CA 1
ATOM 1371 C C . ASP B 1 64 ? 11.078 8.586 10.984 1 97.5 64 ASP B C 1
ATOM 1373 O O . ASP B 1 64 ? 10.484 7.516 10.836 1 97.5 64 ASP B O 1
ATOM 1377 N N . VAL B 1 65 ? 12.07 8.961 10.18 1 98.06 65 VAL B N 1
ATOM 1378 C CA . VAL B 1 65 ? 12.5 8.18 9.023 1 98.06 65 VAL B CA 1
ATOM 1379 C C . VAL B 1 65 ? 13.484 7.105 9.469 1 98.06 65 VAL B C 1
ATOM 1381 O O . VAL B 1 65 ? 14.555 7.418 10 1 98.06 65 VAL B O 1
ATOM 1384 N N . ARG B 1 66 ? 13.172 5.871 9.133 1 98.06 66 ARG B N 1
ATOM 1385 C CA . ARG B 1 66 ? 13.984 4.773 9.648 1 98.06 66 ARG B CA 1
ATOM 1386 C C . ARG B 1 66 ? 14.836 4.16 8.539 1 98.06 66 ARG B C 1
ATOM 1388 O O . ARG B 1 66 ? 15.867 3.541 8.812 1 98.06 66 ARG B O 1
ATOM 1395 N N . ALA B 1 67 ? 14.445 4.273 7.344 1 97 67 ALA B N 1
ATOM 1396 C CA . ALA B 1 67 ? 15.195 3.662 6.25 1 97 67 ALA B CA 1
ATOM 1397 C C . ALA B 1 67 ? 14.859 4.32 4.918 1 97 67 ALA B C 1
ATOM 1399 O O . ALA B 1 67 ? 13.773 4.891 4.754 1 97 67 ALA B O 1
ATOM 1400 N N . ALA B 1 68 ? 15.75 4.363 4.043 1 96.5 68 ALA B N 1
ATOM 1401 C CA . ALA B 1 68 ? 15.594 4.656 2.619 1 96.5 68 ALA B CA 1
ATOM 1402 C C . ALA B 1 68 ? 16.031 3.473 1.765 1 96.5 68 ALA B C 1
ATOM 1404 O O . ALA B 1 68 ? 17.234 3.166 1.689 1 96.5 68 ALA B O 1
ATOM 1405 N N . ARG B 1 69 ? 15.086 2.881 1.142 1 95.88 69 ARG B N 1
ATOM 1406 C CA . ARG B 1 69 ? 15.391 1.61 0.492 1 95.88 69 ARG B CA 1
ATOM 1407 C C . ARG B 1 69 ? 15.359 1.75 -1.026 1 95.88 69 ARG B C 1
ATOM 1409 O O . ARG B 1 69 ? 14.555 2.512 -1.566 1 95.88 69 ARG B O 1
ATOM 1416 N N . ASP B 1 70 ? 16.234 0.911 -1.621 1 94.88 70 ASP B N 1
ATOM 1417 C CA . ASP B 1 70 ? 16.094 0.697 -3.059 1 94.88 70 ASP B CA 1
ATOM 1418 C C . ASP B 1 70 ? 14.914 -0.217 -3.365 1 94.88 70 ASP B C 1
ATOM 1420 O O . ASP B 1 70 ? 14.656 -1.181 -2.639 1 94.88 70 ASP B O 1
ATOM 1424 N N . VAL B 1 71 ? 14.258 0.139 -4.445 1 96.69 71 VAL B N 1
ATOM 1425 C CA . VAL B 1 71 ? 13.047 -0.607 -4.766 1 96.69 71 VAL B CA 1
ATOM 1426 C C . VAL B 1 71 ? 13.055 -0.987 -6.246 1 96.69 71 VAL B C 1
ATOM 1428 O O . VAL B 1 71 ? 13.867 -0.475 -7.023 1 96.69 71 VAL B O 1
ATOM 1431 N N . VAL B 1 72 ? 12.234 -1.949 -6.578 1 96.88 72 VAL B N 1
ATOM 1432 C CA . VAL B 1 72 ? 11.828 -2.23 -7.953 1 96.88 72 VAL B CA 1
ATOM 1433 C C . VAL B 1 72 ? 10.516 -1.522 -8.258 1 96.88 72 VAL B C 1
ATOM 1435 O O . VAL B 1 72 ? 9.523 -1.703 -7.543 1 96.88 72 VAL B O 1
ATOM 1438 N N . VAL B 1 73 ? 10.508 -0.686 -9.219 1 97 73 VAL B N 1
ATOM 1439 C CA . VAL B 1 73 ? 9.273 -0.052 -9.68 1 97 73 VAL B CA 1
ATOM 1440 C C . VAL B 1 73 ? 8.961 -0.517 -11.102 1 97 73 VAL B C 1
ATOM 1442 O O . VAL B 1 73 ? 9.773 -0.346 -12.016 1 97 73 VAL B O 1
ATOM 1445 N N . VAL B 1 74 ? 7.781 -1.084 -11.234 1 96.94 74 VAL B N 1
ATOM 1446 C CA . VAL B 1 74 ? 7.453 -1.678 -12.531 1 96.94 74 VAL B CA 1
ATOM 1447 C C . VAL B 1 74 ? 6.066 -1.222 -12.969 1 96.94 74 VAL B C 1
ATOM 1449 O O . VAL B 1 74 ? 5.184 -0.999 -12.141 1 96.94 74 VAL B O 1
ATOM 1452 N N . ASP B 1 75 ? 5.887 -1.071 -14.281 1 96.38 75 ASP B N 1
ATOM 1453 C CA . ASP B 1 75 ? 4.562 -0.818 -14.844 1 96.38 75 ASP B CA 1
ATOM 1454 C C . ASP B 1 75 ? 3.701 -2.078 -14.812 1 96.38 75 ASP B C 1
ATOM 1456 O O . ASP B 1 75 ? 4.156 -3.156 -15.203 1 96.38 75 ASP B O 1
ATOM 1460 N N . ILE B 1 76 ? 2.523 -1.92 -14.312 1 96.81 76 ILE B N 1
ATOM 1461 C CA . ILE B 1 76 ? 1.565 -3.02 -14.336 1 96.81 76 ILE B CA 1
ATOM 1462 C C . ILE B 1 76 ? 0.395 -2.672 -15.25 1 96.81 76 ILE B C 1
ATOM 1464 O O . ILE B 1 76 ? -0.27 -1.65 -15.055 1 96.81 76 ILE B O 1
ATOM 1468 N N . ALA B 1 77 ? 0.166 -3.506 -16.219 1 95.88 77 ALA B N 1
ATOM 1469 C CA . ALA B 1 77 ? -0.979 -3.299 -17.109 1 95.88 77 ALA B CA 1
ATOM 1470 C C . ALA B 1 77 ? -2.289 -3.332 -16.328 1 95.88 77 ALA B C 1
ATOM 1472 O O . ALA B 1 77 ? -2.418 -4.074 -15.344 1 95.88 77 ALA B O 1
ATOM 1473 N N . ASP B 1 78 ? -3.238 -2.523 -16.797 1 93.81 78 ASP B N 1
ATOM 1474 C CA . ASP B 1 78 ? -4.539 -2.463 -16.125 1 93.81 78 ASP B CA 1
ATOM 1475 C C . ASP B 1 78 ? -5.473 -3.551 -16.656 1 93.81 78 ASP B C 1
ATOM 1477 O O . ASP B 1 78 ? -6.441 -3.256 -17.359 1 93.81 78 ASP B O 1
ATOM 1481 N N . ARG B 1 79 ? -5.266 -4.719 -16.359 1 96.62 79 ARG B N 1
ATOM 1482 C CA . ARG B 1 79 ? -6.07 -5.879 -16.719 1 96.62 79 ARG B CA 1
ATOM 1483 C C . ARG B 1 79 ? -5.891 -7.012 -15.711 1 96.62 79 ARG B C 1
ATOM 1485 O O . ARG B 1 79 ? -4.824 -7.152 -15.117 1 96.62 79 ARG B O 1
ATOM 1492 N N . PRO B 1 80 ? -6.891 -7.852 -15.609 1 97.5 80 PRO B N 1
ATOM 1493 C CA . PRO B 1 80 ? -6.773 -8.984 -14.688 1 97.5 80 PRO B CA 1
ATOM 1494 C C . PRO B 1 80 ? -5.57 -9.875 -14.992 1 97.5 80 PRO B C 1
ATOM 1496 O O . PRO B 1 80 ? -5.32 -10.195 -16.156 1 97.5 80 PRO B O 1
ATOM 1499 N N . GLY B 1 81 ? -4.789 -10.18 -14 1 98.12 81 GLY B N 1
ATOM 1500 C CA . GLY B 1 81 ? -3.703 -11.133 -14.141 1 98.12 81 GLY B CA 1
ATOM 1501 C C . GLY B 1 81 ? -2.355 -10.477 -14.375 1 98.12 81 GLY B C 1
ATOM 1502 O O . GLY B 1 81 ? -1.314 -11.125 -14.258 1 98.12 81 GLY B O 1
ATOM 1503 N N . ALA B 1 82 ? -2.32 -9.203 -14.672 1 98.06 82 ALA B N 1
ATOM 1504 C CA . ALA B 1 82 ? -1.085 -8.508 -15.008 1 98.06 82 ALA B CA 1
ATOM 1505 C C . ALA B 1 82 ? -0.097 -8.539 -13.844 1 98.06 82 ALA B C 1
ATOM 1507 O O . ALA B 1 82 ? 1.079 -8.867 -14.031 1 98.06 82 ALA B O 1
ATOM 1508 N N . MET B 1 83 ? -0.495 -8.227 -12.688 1 97.94 83 MET B N 1
ATOM 1509 C CA . MET B 1 83 ? 0.378 -8.258 -11.516 1 97.94 83 MET B CA 1
ATOM 1510 C C . MET B 1 83 ? 0.926 -9.664 -11.281 1 97.94 83 MET B C 1
ATOM 1512 O O . MET B 1 83 ? 2.107 -9.828 -10.977 1 97.94 83 MET B O 1
ATOM 1516 N N . GLY B 1 84 ? 0.016 -10.648 -11.398 1 98.5 84 GLY B N 1
ATOM 1517 C CA . GLY B 1 84 ? 0.431 -12.031 -11.219 1 98.5 84 GLY B CA 1
ATOM 1518 C C . GLY B 1 84 ? 1.561 -12.445 -12.141 1 98.5 84 GLY B C 1
ATOM 1519 O O . GLY B 1 84 ? 2.486 -13.141 -11.727 1 98.5 84 GLY B O 1
ATOM 1520 N N . GLU B 1 85 ? 1.468 -11.992 -13.352 1 98.12 85 GLU B N 1
ATOM 1521 C CA . GLU B 1 85 ? 2.486 -12.32 -14.344 1 98.12 85 GLU B CA 1
ATOM 1522 C C . GLU B 1 85 ? 3.852 -11.773 -13.93 1 98.12 85 GLU B C 1
ATOM 1524 O O . GLU B 1 85 ? 4.859 -12.477 -14.016 1 98.12 85 GLU B O 1
ATOM 1529 N N . ILE B 1 86 ? 3.941 -10.555 -13.5 1 98.06 86 ILE B N 1
ATOM 1530 C CA . ILE B 1 86 ? 5.188 -9.922 -13.086 1 98.06 86 ILE B CA 1
ATOM 1531 C C . ILE B 1 86 ? 5.73 -10.617 -11.836 1 98.06 86 ILE B C 1
ATOM 1533 O O . ILE B 1 86 ? 6.918 -10.938 -11.758 1 98.06 86 ILE B O 1
ATOM 1537 N N . CYS B 1 87 ? 4.859 -10.906 -10.875 1 98.5 87 CYS B N 1
ATOM 1538 C CA . CYS B 1 87 ? 5.285 -11.508 -9.617 1 98.5 87 CYS B CA 1
ATOM 1539 C C . CYS B 1 87 ? 5.727 -12.953 -9.82 1 98.5 87 CYS B C 1
ATOM 1541 O O . CYS B 1 87 ? 6.598 -13.453 -9.109 1 98.5 87 CYS B O 1
ATOM 1543 N N . ARG B 1 88 ? 5.098 -13.586 -10.812 1 98.56 88 ARG B N 1
ATOM 1544 C CA . ARG B 1 88 ? 5.523 -14.945 -11.148 1 98.56 88 ARG B CA 1
ATOM 1545 C C . ARG B 1 88 ? 6.961 -14.961 -11.656 1 98.56 88 ARG B C 1
ATOM 1547 O O . ARG B 1 88 ? 7.754 -15.828 -11.273 1 98.56 88 ARG B O 1
ATOM 1554 N N . LYS B 1 89 ? 7.316 -13.992 -12.508 1 98.25 89 LYS B N 1
ATOM 1555 C CA . LYS B 1 89 ? 8.695 -13.898 -12.977 1 98.25 89 LYS B CA 1
ATOM 1556 C C . LYS B 1 89 ? 9.664 -13.727 -11.805 1 98.25 89 LYS B C 1
ATOM 1558 O O . LYS B 1 89 ? 10.711 -14.367 -11.766 1 98.25 89 LYS B O 1
ATOM 1563 N N . ILE B 1 90 ? 9.359 -12.938 -10.898 1 98.25 90 ILE B N 1
ATOM 1564 C CA . ILE B 1 90 ? 10.18 -12.672 -9.719 1 98.25 90 ILE B CA 1
ATOM 1565 C C . ILE B 1 90 ? 10.305 -13.945 -8.883 1 98.25 90 ILE B C 1
ATOM 1567 O O . ILE B 1 90 ? 11.406 -14.312 -8.461 1 98.25 90 ILE B O 1
ATOM 1571 N N . ALA B 1 91 ? 9.164 -14.602 -8.719 1 98.25 91 ALA B N 1
ATOM 1572 C CA . ALA B 1 91 ? 9.133 -15.82 -7.922 1 98.25 91 ALA B CA 1
ATOM 1573 C C . ALA B 1 91 ? 9.977 -16.922 -8.57 1 98.25 91 ALA B C 1
ATOM 1575 O O . ALA B 1 91 ? 10.703 -17.641 -7.879 1 98.25 91 ALA B O 1
ATOM 1576 N N . ASP B 1 92 ? 9.828 -17.031 -9.844 1 98.25 92 ASP B N 1
ATOM 1577 C CA . ASP B 1 92 ? 10.531 -18.094 -10.57 1 98.25 92 ASP B CA 1
ATOM 1578 C C . ASP B 1 92 ? 12.039 -17.891 -10.484 1 98.25 92 ASP B C 1
ATOM 1580 O O . ASP B 1 92 ? 12.805 -18.859 -10.633 1 98.25 92 ASP B O 1
ATOM 1584 N N . ALA B 1 93 ? 12.461 -16.703 -10.227 1 98 93 ALA B N 1
ATOM 1585 C CA . ALA B 1 93 ? 13.883 -16.406 -10.055 1 98 93 ALA B CA 1
ATOM 1586 C C . ALA B 1 93 ? 14.32 -16.641 -8.609 1 98 93 ALA B C 1
ATOM 1588 O O . ALA B 1 93 ? 15.484 -16.422 -8.266 1 98 93 ALA B O 1
ATOM 1589 N N . GLY B 1 94 ? 13.359 -17.031 -7.746 1 97.75 94 GLY B N 1
ATOM 1590 C CA . GLY B 1 94 ? 13.672 -17.297 -6.352 1 97.75 94 GLY B CA 1
ATOM 1591 C C . GLY B 1 94 ? 13.766 -16.031 -5.516 1 97.75 94 GLY B C 1
ATOM 1592 O O . GLY B 1 94 ? 14.312 -16.047 -4.41 1 97.75 94 GLY B O 1
ATOM 1593 N N . ILE B 1 95 ? 13.344 -14.961 -6.023 1 98.06 95 ILE B N 1
ATOM 1594 C CA . ILE B 1 95 ? 13.375 -13.68 -5.328 1 98.06 95 ILE B CA 1
ATOM 1595 C C . ILE B 1 95 ? 12.094 -13.5 -4.516 1 98.06 95 ILE B C 1
ATOM 1597 O O . ILE B 1 95 ? 10.992 -13.75 -5.02 1 98.06 95 ILE B O 1
ATOM 1601 N N . ASN B 1 96 ? 12.219 -13.172 -3.246 1 98.12 96 ASN B N 1
ATOM 1602 C CA . ASN B 1 96 ? 11.07 -12.945 -2.377 1 98.12 96 ASN B CA 1
ATOM 1603 C C . ASN B 1 96 ? 10.688 -11.469 -2.318 1 98.12 96 ASN B C 1
ATOM 1605 O O . ASN B 1 96 ? 11.562 -10.602 -2.262 1 98.12 96 ASN B O 1
ATOM 1609 N N . ILE B 1 97 ? 9.422 -11.18 -2.35 1 98.31 97 ILE B N 1
ATOM 1610 C CA . ILE B 1 97 ? 8.891 -9.836 -2.166 1 98.31 97 ILE B CA 1
ATOM 1611 C C . ILE B 1 97 ? 8.602 -9.594 -0.687 1 98.31 97 ILE B C 1
ATOM 1613 O O . ILE B 1 97 ? 7.75 -10.273 -0.098 1 98.31 97 ILE B O 1
ATOM 1617 N N . GLU B 1 98 ? 9.242 -8.656 -0.129 1 97.62 98 GLU B N 1
ATOM 1618 C CA . GLU B 1 98 ? 9.109 -8.336 1.289 1 97.62 98 GLU B CA 1
ATOM 1619 C C . GLU B 1 98 ? 8.016 -7.293 1.515 1 97.62 98 GLU B C 1
ATOM 1621 O O . GLU B 1 98 ? 7.34 -7.305 2.547 1 97.62 98 GLU B O 1
ATOM 1626 N N . GLN B 1 99 ? 7.895 -6.359 0.622 1 98.25 99 GLN B N 1
ATOM 1627 C CA . GLN B 1 99 ? 6.871 -5.32 0.623 1 98.25 99 GLN B CA 1
ATOM 1628 C C . GLN B 1 99 ? 6.457 -4.953 -0.8 1 98.25 99 GLN B C 1
ATOM 1630 O O . GLN B 1 99 ? 7.281 -4.977 -1.716 1 98.25 99 GLN B O 1
ATOM 1635 N N . ALA B 1 100 ? 5.195 -4.59 -0.94 1 98.69 100 ALA B N 1
ATOM 1636 C CA . ALA B 1 100 ? 4.707 -4.148 -2.244 1 98.69 100 ALA B CA 1
ATOM 1637 C C . ALA B 1 100 ? 3.496 -3.23 -2.092 1 98.69 100 ALA B C 1
ATOM 1639 O O . ALA B 1 100 ? 2.664 -3.43 -1.204 1 98.69 100 ALA B O 1
ATOM 1640 N N . TYR B 1 101 ? 3.354 -2.311 -2.934 1 98.62 101 TYR B N 1
ATOM 1641 C CA . TYR B 1 101 ? 2.205 -1.414 -2.996 1 98.62 101 TYR B CA 1
ATOM 1642 C C . TYR B 1 101 ? 2.141 -0.704 -4.344 1 98.62 101 TYR B C 1
ATOM 1644 O O . TYR B 1 101 ? 3.105 -0.726 -5.109 1 98.62 101 TYR B O 1
ATOM 1652 N N . LEU B 1 102 ? 1.061 -0.152 -4.613 1 98 102 LEU B N 1
ATOM 1653 C CA . LEU B 1 102 ? 0.924 0.536 -5.891 1 98 102 LEU B CA 1
ATOM 1654 C C . LEU B 1 102 ? 1.459 1.961 -5.801 1 98 102 LEU B C 1
ATOM 1656 O O . LEU B 1 102 ? 1.503 2.545 -4.719 1 98 102 LEU B O 1
ATOM 1660 N N . ALA B 1 103 ? 1.931 2.443 -6.898 1 96.75 103 ALA B N 1
ATOM 1661 C CA . ALA B 1 103 ? 2.332 3.834 -7.102 1 96.75 103 ALA B CA 1
ATOM 1662 C C . ALA B 1 103 ? 1.532 4.477 -8.234 1 96.75 103 ALA B C 1
ATOM 1664 O O . ALA B 1 103 ? 0.798 3.793 -8.945 1 96.75 103 ALA B O 1
ATOM 1665 N N . THR B 1 104 ? 1.579 5.762 -8.367 1 95.62 104 THR B N 1
ATOM 1666 C CA . THR B 1 104 ? 0.91 6.496 -9.43 1 95.62 104 THR B CA 1
ATOM 1667 C C . THR B 1 104 ? 1.341 5.973 -10.797 1 95.62 104 THR B C 1
ATOM 1669 O O . THR B 1 104 ? 2.426 5.41 -10.938 1 95.62 104 THR B O 1
ATOM 1672 N N . GLY B 1 105 ? 0.409 6.113 -11.734 1 93.81 105 GLY B N 1
ATOM 1673 C CA . GLY B 1 105 ? 0.751 5.793 -13.117 1 93.81 105 GLY B CA 1
ATOM 1674 C C . GLY B 1 105 ? 0.691 4.309 -13.414 1 93.81 105 GLY B C 1
ATOM 1675 O O . GLY B 1 105 ? 1.327 3.836 -14.359 1 93.81 105 GLY B O 1
ATOM 1676 N N . GLY B 1 106 ? -0.038 3.555 -12.57 1 94.5 106 GLY B N 1
ATOM 1677 C CA . GLY B 1 106 ? -0.159 2.127 -12.812 1 94.5 106 GLY B CA 1
ATOM 1678 C C . GLY B 1 106 ? 1.117 1.361 -12.523 1 94.5 106 GLY B C 1
ATOM 1679 O O . GLY B 1 106 ? 1.436 0.39 -13.219 1 94.5 106 GLY B O 1
ATOM 1680 N N . ARG B 1 107 ? 1.873 1.847 -11.555 1 97 107 ARG B N 1
ATOM 1681 C CA . ARG B 1 107 ? 3.125 1.19 -11.195 1 97 107 ARG B CA 1
ATOM 1682 C C . ARG B 1 107 ? 2.994 0.455 -9.867 1 97 107 ARG B C 1
ATOM 1684 O O . ARG B 1 107 ? 2.113 0.766 -9.062 1 97 107 ARG B O 1
ATOM 1691 N N . MET B 1 108 ? 3.795 -0.521 -9.695 1 97.69 108 MET B N 1
ATOM 1692 C CA . MET B 1 108 ? 3.92 -1.246 -8.438 1 97.69 108 MET B CA 1
ATOM 1693 C C . MET B 1 108 ? 5.344 -1.153 -7.891 1 97.69 108 MET B C 1
ATOM 1695 O O . MET B 1 108 ? 6.309 -1.284 -8.648 1 97.69 108 MET B O 1
ATOM 1699 N N . VAL B 1 109 ? 5.445 -0.858 -6.695 1 98.06 109 VAL B N 1
ATOM 1700 C CA . VAL B 1 109 ? 6.707 -0.78 -5.965 1 98.06 109 VAL B CA 1
ATOM 1701 C C . VAL B 1 109 ? 6.926 -2.066 -5.172 1 98.06 109 VAL B C 1
ATOM 1703 O O . VAL B 1 109 ? 6.027 -2.525 -4.461 1 98.06 109 VAL B O 1
ATOM 1706 N N . MET B 1 110 ? 8.102 -2.641 -5.289 1 98.06 110 MET B N 1
ATOM 1707 C CA . MET B 1 110 ? 8.43 -3.846 -4.531 1 98.06 110 MET B CA 1
ATOM 1708 C C . MET B 1 110 ? 9.766 -3.695 -3.818 1 98.06 110 MET B C 1
ATOM 1710 O O . MET B 1 110 ? 10.75 -3.258 -4.422 1 98.06 110 MET B O 1
ATOM 1714 N N . VAL B 1 111 ? 9.789 -3.975 -2.574 1 97.25 111 VAL B N 1
ATOM 1715 C CA . VAL B 1 111 ? 11.023 -4.246 -1.845 1 97.25 111 VAL B CA 1
ATOM 1716 C C . VAL B 1 111 ? 11.32 -5.742 -1.879 1 97.25 111 VAL B C 1
ATOM 1718 O O . VAL B 1 111 ? 10.492 -6.559 -1.47 1 97.25 111 VAL B O 1
ATOM 1721 N N . VAL B 1 112 ? 12.438 -6.062 -2.361 1 97.25 112 VAL B N 1
ATOM 1722 C CA . VAL B 1 112 ? 12.797 -7.469 -2.529 1 97.25 112 VAL B CA 1
ATOM 1723 C C . VAL B 1 112 ? 14.203 -7.719 -1.987 1 97.25 112 VAL B C 1
ATOM 1725 O O . VAL B 1 112 ? 14.938 -6.773 -1.704 1 97.25 112 VAL B O 1
ATOM 1728 N N . ASP B 1 113 ? 14.555 -8.977 -1.86 1 94.62 113 ASP B N 1
ATOM 1729 C CA . ASP B 1 113 ? 15.836 -9.328 -1.27 1 94.62 113 ASP B CA 1
ATOM 1730 C C . ASP B 1 113 ? 16.969 -9.195 -2.289 1 94.62 113 ASP B C 1
ATOM 1732 O O . ASP B 1 113 ? 18.141 -9.102 -1.915 1 94.62 113 ASP B O 1
ATOM 1736 N N . LYS B 1 114 ? 16.734 -9.234 -3.615 1 96.25 114 LYS B N 1
ATOM 1737 C CA . LYS B 1 114 ? 17.719 -9.102 -4.691 1 96.25 114 LYS B CA 1
ATOM 1738 C C . LYS B 1 114 ? 17.281 -8.031 -5.695 1 96.25 114 LYS B C 1
ATOM 1740 O O . LYS B 1 114 ? 16.984 -8.344 -6.848 1 96.25 114 LYS B O 1
ATOM 1745 N N . VAL B 1 115 ? 17.453 -6.789 -5.258 1 96.38 115 VAL B N 1
ATOM 1746 C CA . VAL B 1 115 ? 16.812 -5.672 -5.957 1 96.38 115 VAL B CA 1
ATOM 1747 C C . VAL B 1 115 ? 17.438 -5.52 -7.344 1 96.38 115 VAL B C 1
ATOM 1749 O O . VAL B 1 115 ? 16.734 -5.277 -8.328 1 96.38 115 VAL B O 1
ATOM 1752 N N . VAL B 1 116 ? 18.781 -5.684 -7.473 1 95.5 116 VAL B N 1
ATOM 1753 C CA . VAL B 1 116 ? 19.453 -5.504 -8.758 1 95.5 116 VAL B CA 1
ATOM 1754 C C . VAL B 1 116 ? 19 -6.578 -9.734 1 95.5 116 VAL B C 1
ATOM 1756 O O . VAL B 1 116 ? 18.609 -6.273 -10.867 1 95.5 116 VAL B O 1
ATOM 1759 N N . GLU B 1 117 ? 18.984 -7.766 -9.336 1 96.38 117 GLU B N 1
ATOM 1760 C CA . GLU B 1 117 ? 18.547 -8.883 -10.164 1 96.38 117 GLU B CA 1
ATOM 1761 C C . GLU B 1 117 ? 17.078 -8.727 -10.562 1 96.38 117 GLU B C 1
ATOM 1763 O O . GLU B 1 117 ? 16.719 -8.977 -11.711 1 96.38 117 GLU B O 1
ATOM 1768 N N . ALA B 1 118 ? 16.25 -8.352 -9.602 1 97.19 118 ALA B N 1
ATOM 1769 C CA . ALA B 1 118 ? 14.82 -8.188 -9.867 1 97.19 118 ALA B CA 1
ATOM 1770 C C . ALA B 1 118 ? 14.57 -7.109 -10.914 1 97.19 118 ALA B C 1
ATOM 1772 O O . ALA B 1 118 ? 13.727 -7.277 -11.805 1 97.19 118 ALA B O 1
ATOM 1773 N N . ARG B 1 119 ? 15.297 -5.988 -10.805 1 96.5 119 ARG B N 1
ATOM 1774 C CA . ARG B 1 119 ? 15.148 -4.91 -11.781 1 96.5 119 ARG B CA 1
ATOM 1775 C C . ARG B 1 119 ? 15.492 -5.395 -13.188 1 96.5 119 ARG B C 1
ATOM 1777 O O . ARG B 1 119 ? 14.797 -5.07 -14.148 1 96.5 119 ARG B O 1
ATOM 1784 N N . GLU B 1 120 ? 16.531 -6.145 -13.242 1 95.25 120 GLU B N 1
ATOM 1785 C CA . GLU B 1 120 ? 16.938 -6.68 -14.539 1 95.25 120 GLU B CA 1
ATOM 1786 C C . GLU B 1 120 ? 15.875 -7.633 -15.102 1 95.25 120 GLU B C 1
ATOM 1788 O O . GLU B 1 120 ? 15.641 -7.668 -16.312 1 95.25 120 GLU B O 1
ATOM 1793 N N . LEU B 1 121 ? 15.273 -8.305 -14.266 1 96.5 121 LEU B N 1
ATOM 1794 C CA . LEU B 1 121 ? 14.312 -9.344 -14.641 1 96.5 121 LEU B CA 1
ATOM 1795 C C . LEU B 1 121 ? 13.023 -8.727 -15.164 1 96.5 121 LEU B C 1
ATOM 1797 O O . LEU B 1 121 ? 12.453 -9.219 -16.141 1 96.5 121 LEU B O 1
ATOM 1801 N N . VAL B 1 122 ? 12.523 -7.66 -14.539 1 95.44 122 VAL B N 1
ATOM 1802 C CA . VAL B 1 122 ? 11.18 -7.215 -14.867 1 95.44 122 VAL B CA 1
ATOM 1803 C C . VAL B 1 122 ? 11.227 -5.824 -15.492 1 95.44 122 VAL B C 1
ATOM 1805 O O . VAL B 1 122 ? 10.203 -5.285 -15.914 1 95.44 122 VAL B O 1
ATOM 1808 N N . GLY B 1 123 ? 12.352 -5.281 -15.836 1 82.56 123 GLY B N 1
ATOM 1809 C CA . GLY B 1 123 ? 12.516 -3.986 -16.469 1 82.56 123 GLY B CA 1
ATOM 1810 C C . GLY B 1 123 ? 12.172 -2.824 -15.562 1 82.56 123 GLY B C 1
ATOM 1811 O O . GLY B 1 123 ? 11.68 -1.792 -16.016 1 82.56 123 GLY B O 1
ATOM 1812 N N . GLY B 1 124 ? 12.523 -2.967 -14.336 1 67.81 124 GLY B N 1
ATOM 1813 C CA . GLY B 1 124 ? 12.148 -1.91 -13.406 1 67.81 124 GLY B CA 1
ATOM 1814 C C . GLY B 1 124 ? 13.141 -0.762 -13.383 1 67.81 124 GLY B C 1
ATOM 1815 O O . GLY B 1 124 ? 14.289 -0.915 -13.812 1 67.81 124 GLY B O 1
ATOM 1816 N N . THR B 1 125 ? 12.57 0.492 -13.438 1 63.88 125 THR B N 1
ATOM 1817 C CA . THR B 1 125 ? 13.414 1.672 -13.297 1 63.88 125 THR B CA 1
ATOM 1818 C C . THR B 1 125 ? 13.641 2.01 -11.828 1 63.88 125 THR B C 1
ATOM 1820 O O . THR B 1 125 ? 12.953 1.474 -10.953 1 63.88 125 THR B O 1
ATOM 1823 N N . ASP B 1 126 ? 14.836 2.705 -11.484 1 61.5 126 ASP B N 1
ATOM 1824 C CA . ASP B 1 126 ? 15.055 3.287 -10.164 1 61.5 126 ASP B CA 1
ATOM 1825 C C . ASP B 1 126 ? 14.25 4.57 -9.984 1 61.5 126 ASP B C 1
ATOM 1827 O O . ASP B 1 126 ? 14.008 5.297 -10.953 1 61.5 126 ASP B O 1
#

pLDDT: mean 96.08, std 5.65, range [61.28, 98.75]

InterPro domains:
  IPR002912 ACT domain [PF01842] (9-59)
  IPR002912 ACT domain [PF01842] (71-117)
  IPR002912 ACT domain [PS51671] (71-126)
  IPR045739 ACT domain pair [PTHR40099] (7-102)
  IPR045865 ACT-like domain [SSF55021] (8-71)
  IPR045865 ACT-like domain [SSF55021] (71-117)

Foldseek 3Di:
DKWKWKWKAFDDPCPVVLLVVLCVVVVKDWFWWDKDDDPRIMIIITITPPVVVSVVSCVVSVIHTDDIDDKFKAAFDPDPCRVVVLVVQCVVVVKDFPDWTDTPPRIMITDIPCHPVSCVRRVGDD/DKWKWKWKAFDDPCPVVLLVVLCVVVVKDWFWWDKDDDPRIMIIITITPPVVVSVVSCVVSVIHTDDIDDKFKAAFDPDPCRVVVLVVQCVVVVKDFPDWTDTPPRIMITDIPCHPVSCVRRVGDD

Nearest PDB structures (foldseek):
  2f06-assembly1_A  TM=8.788E-01  e=6.657E-08  Bacteroides thetaiotaomicron VPI-5482
  6vz8-assembly1_R  TM=5.224E-01  e=1.857E-04  Arabidopsis thaliana
  1sc6-assembly1_B  TM=7.833E-01  e=1.349E-02  Escherichia coli
  1yba-assembly1_C  TM=7.568E-01  e=8.995E-03  Escherichia coli
  1sc6-assembly1_A  TM=7.870E-01  e=2.703E-02  Escherichia coli

Organism: NCBI:txid1608957

Sequence (252 aa):
MHKDFVLIPDDQPGVMARLGEACGAADISIEGISAFTGQGKGVVHVLVPDAEHALTVLEDAGLDVRAARDVVVVDIADRPGAMGEICRKIADAGINIEQAYLATGGRMVMVVDKVVEARELVGGTDMHKDFVLIPDDQPGVMARLGEACGAADISIEGISAFTGQGKGVVHVLVPDAEHALTVLEDAGLDVRAARDVVVVDIADRPGAMGEICRKIADAGINIEQAYLATGGRMVMVVDKVVEARELVGGTD